Protein AF-A0A2B7WI15-F1 (afdb_monomer)

Organism: NCBI:txid1447875

Sequence (226 aa):
MAPIHRNHGNKRRAERRHQCRVRLAQHIYEKLGVYIDATRVRLKPGPDDPYRWLVMPSKKHLLEKQLSKSSVRDYDEICSAVDDSALEAVPADEYMQRRAIPATDSTGSTQRVGNQLNRPVESFATKTIHLTAENDMLQIAHQESVARADRAEAALTDMRIELQDAQNLIQQLQAEAYDLNGKLQKSLCMMETYKKRAQDSDKAIQTLVEAVDTARSQASSTCSYF

Foldseek 3Di:
DDDDPPDPQVVLLVVLLLVLLVLVQVQLCVAPVDHDDSVRDWLDDDLPDQKDKDAAPVCVVLSPDISVPDHSVSSVVSSVCSVVVRIHIDTPVVVVVVVPDDDDDDDDDDDDPDPPPPDPPCPVVNVVVVVVVVVVVVVVVVVVVVVVVVVVVVVVVVVVVVVVVVVVVVVVVVVVVVVVVVVVVVVVVVVVVVVVVVVVVVVVVVVVVVVVVVVVVVVVVVVVVD

Mean predicted aligned error: 18.35 Å

Structure (mmCIF, N/CA/C/O backbone):
data_AF-A0A2B7WI15-F1
#
_entry.id   AF-A0A2B7WI15-F1
#
loop_
_atom_site.group_PDB
_atom_site.id
_atom_site.type_symbol
_atom_site.label_atom_id
_atom_site.label_alt_id
_atom_site.label_comp_id
_atom_site.label_asym_id
_atom_site.label_entity_id
_atom_site.label_seq_id
_atom_site.pdbx_PDB_ins_code
_atom_site.Cartn_x
_atom_site.Cartn_y
_atom_site.Cartn_z
_atom_site.occupancy
_atom_site.B_iso_or_equiv
_atom_site.auth_seq_id
_atom_site.auth_comp_id
_atom_site.auth_asym_id
_atom_site.auth_atom_id
_atom_site.pdbx_PDB_model_num
ATOM 1 N N . MET A 1 1 ? -35.483 -13.440 -8.061 1.00 36.88 1 MET A N 1
ATOM 2 C CA . MET A 1 1 ? -34.369 -13.012 -8.937 1.00 36.88 1 MET A CA 1
ATOM 3 C C . MET A 1 1 ? -33.153 -13.861 -8.600 1.00 36.88 1 MET A C 1
ATOM 5 O O . MET A 1 1 ? -32.706 -13.811 -7.464 1.00 36.88 1 MET A O 1
ATOM 9 N N . ALA A 1 2 ? -32.687 -14.705 -9.523 1.00 38.41 2 ALA A N 1
ATOM 10 C CA . ALA A 1 2 ? -31.526 -15.569 -9.292 1.00 38.41 2 ALA A CA 1
ATOM 11 C C . ALA A 1 2 ? -30.211 -14.778 -9.478 1.00 38.41 2 ALA A C 1
ATOM 13 O O . ALA A 1 2 ? -30.147 -13.954 -10.396 1.00 38.41 2 ALA A O 1
ATOM 14 N N . PRO A 1 3 ? -29.161 -15.005 -8.665 1.00 47.72 3 PRO A N 1
ATOM 15 C CA . PRO A 1 3 ? -27.898 -14.300 -8.817 1.00 47.72 3 PRO A CA 1
ATOM 16 C C . PRO A 1 3 ? -27.116 -14.855 -10.011 1.00 47.72 3 PRO A C 1
ATOM 18 O O . PRO A 1 3 ? -26.878 -16.056 -10.138 1.00 47.72 3 PRO A O 1
ATOM 21 N N . ILE A 1 4 ? -26.699 -13.956 -10.897 1.00 50.19 4 ILE A N 1
ATOM 22 C CA . ILE A 1 4 ? -25.887 -14.263 -12.072 1.00 50.19 4 ILE A CA 1
ATOM 23 C C . ILE A 1 4 ? -24.463 -14.614 -11.609 1.00 50.19 4 ILE A C 1
ATOM 25 O O . ILE A 1 4 ? -23.627 -13.738 -11.393 1.00 50.19 4 ILE A O 1
ATOM 29 N N . HIS A 1 5 ? -24.148 -15.907 -11.514 1.00 56.28 5 HIS A N 1
ATOM 30 C CA . HIS A 1 5 ? -22.767 -16.398 -11.472 1.00 56.28 5 HIS A CA 1
ATOM 31 C C . HIS A 1 5 ? -22.091 -16.170 -12.839 1.00 56.28 5 HIS A C 1
ATOM 33 O O . HIS A 1 5 ? -21.972 -17.073 -13.664 1.00 56.28 5 HIS A O 1
ATOM 39 N N . ARG A 1 6 ? -21.631 -14.946 -13.118 1.00 57.84 6 ARG A N 1
ATOM 40 C CA . ARG A 1 6 ? -20.787 -14.651 -14.290 1.00 57.84 6 ARG A CA 1
ATOM 41 C C . ARG A 1 6 ? -19.628 -13.751 -13.894 1.00 57.84 6 ARG A C 1
ATOM 43 O O . ARG A 1 6 ? -19.736 -12.540 -14.004 1.00 57.84 6 ARG A O 1
ATOM 50 N N . ASN A 1 7 ? -18.507 -14.337 -13.465 1.00 60.78 7 ASN A N 1
ATOM 51 C CA . ASN A 1 7 ? -17.207 -13.658 -13.608 1.00 60.78 7 ASN A CA 1
ATOM 52 C C . ASN A 1 7 ? -15.955 -14.521 -13.383 1.00 60.78 7 ASN A C 1
ATOM 54 O O . ASN A 1 7 ? -14.854 -14.066 -13.683 1.00 60.78 7 ASN A O 1
ATOM 58 N N . HIS A 1 8 ? -16.072 -15.764 -12.909 1.00 64.94 8 HIS A N 1
ATOM 59 C CA . HIS A 1 8 ? -14.883 -16.594 -12.663 1.00 64.94 8 HIS A CA 1
ATOM 60 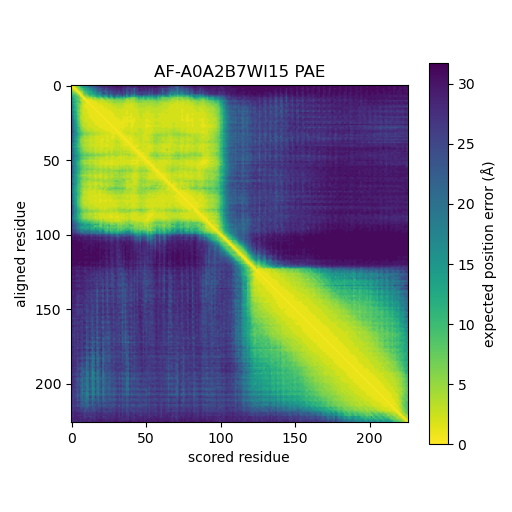C C . HIS A 1 8 ? -14.167 -17.031 -13.956 1.00 64.94 8 HIS A C 1
ATOM 62 O O . HIS A 1 8 ? -12.940 -17.062 -13.991 1.00 64.94 8 HIS A O 1
ATOM 68 N N . GLY A 1 9 ? -14.902 -17.283 -15.048 1.00 73.75 9 GLY A N 1
ATOM 69 C CA . GLY A 1 9 ? -14.314 -17.689 -16.334 1.00 73.75 9 GLY A CA 1
ATOM 70 C C . GLY A 1 9 ? -13.488 -16.591 -17.018 1.00 73.75 9 GLY A C 1
ATOM 71 O O . GLY A 1 9 ? -12.375 -16.847 -17.475 1.00 73.75 9 GLY A O 1
ATOM 72 N N . ASN A 1 10 ? -13.993 -15.352 -17.033 1.00 81.12 10 ASN A N 1
ATOM 73 C CA . ASN A 1 10 ? -13.301 -14.218 -17.656 1.00 81.12 10 ASN A CA 1
ATOM 74 C C . ASN A 1 10 ? -12.062 -13.796 -16.861 1.00 81.12 10 ASN A C 1
ATOM 76 O O . ASN A 1 10 ? -11.021 -13.537 -17.463 1.00 81.12 10 ASN A O 1
ATOM 80 N N . LYS A 1 11 ? -12.150 -13.800 -15.522 1.00 85.75 11 LYS A N 1
ATOM 81 C CA . LYS A 1 11 ? -11.001 -13.553 -14.639 1.00 85.75 11 LYS A CA 1
ATOM 82 C C . LYS A 1 11 ? -9.904 -14.594 -14.859 1.00 85.75 11 LYS A C 1
ATOM 84 O O . LYS A 1 11 ? -8.776 -14.225 -15.162 1.00 85.75 11 LYS A O 1
ATOM 89 N N . ARG A 1 12 ? -10.254 -15.887 -14.844 1.00 86.94 12 ARG A N 1
ATOM 90 C CA . ARG A 1 12 ? -9.295 -16.978 -15.092 1.00 86.94 12 ARG A CA 1
ATOM 91 C C . ARG A 1 12 ? -8.628 -16.870 -16.464 1.00 86.94 12 ARG A C 1
ATOM 93 O O . ARG A 1 12 ? -7.437 -17.133 -16.597 1.00 86.94 12 ARG A O 1
ATOM 100 N N . ARG A 1 13 ? -9.380 -16.464 -17.490 1.00 88.06 13 ARG A N 1
ATOM 101 C CA . ARG A 1 13 ? -8.831 -16.244 -18.832 1.00 88.06 13 ARG A CA 1
ATOM 102 C C . ARG A 1 13 ? -7.871 -15.054 -18.881 1.00 88.06 13 ARG A C 1
ATOM 104 O O . ARG A 1 13 ? -6.845 -15.145 -19.546 1.00 88.06 13 ARG A O 1
ATOM 111 N N . ALA A 1 14 ? -8.197 -13.953 -18.207 1.00 89.38 14 ALA A N 1
ATOM 112 C CA . ALA A 1 14 ? -7.331 -12.779 -18.146 1.00 89.38 14 ALA A CA 1
ATOM 113 C C . ALA A 1 14 ? -6.005 -13.084 -17.428 1.00 89.38 14 ALA A C 1
ATOM 115 O O . ALA A 1 14 ? -4.952 -12.737 -17.959 1.00 89.38 14 ALA A O 1
ATOM 116 N N . GLU A 1 15 ? -6.076 -13.795 -16.300 1.00 91.81 15 GLU A N 1
ATOM 117 C CA . GLU A 1 15 ? -4.931 -14.284 -15.520 1.00 91.81 15 GLU A CA 1
ATOM 118 C C . GLU A 1 15 ? -3.992 -15.137 -16.386 1.00 91.81 15 GLU A C 1
ATOM 120 O O . GLU A 1 15 ? -2.821 -14.814 -16.572 1.00 91.81 15 GLU A O 1
ATOM 125 N N . ARG A 1 16 ? -4.538 -16.184 -17.021 1.00 92.88 16 ARG A N 1
ATOM 126 C CA . ARG A 1 16 ? -3.766 -17.107 -17.868 1.00 92.88 16 ARG A CA 1
ATOM 127 C C . ARG A 1 16 ? -3.145 -16.411 -19.075 1.00 92.88 16 ARG A C 1
ATOM 129 O O . ARG A 1 16 ? -2.003 -16.682 -19.429 1.00 92.88 16 ARG A O 1
ATOM 136 N N . ARG A 1 17 ? -3.860 -15.452 -19.671 1.00 94.19 17 ARG A N 1
ATOM 137 C CA . ARG A 1 17 ? -3.321 -14.622 -20.755 1.00 94.19 17 ARG A CA 1
ATOM 138 C C . ARG A 1 17 ? -2.128 -13.787 -20.293 1.00 94.19 17 ARG A C 1
ATOM 140 O O . ARG A 1 17 ? -1.194 -13.599 -21.067 1.00 94.19 17 ARG A O 1
ATOM 147 N N . HIS A 1 18 ? -2.187 -13.236 -19.083 1.00 94.31 18 HIS A N 1
ATOM 148 C CA . HIS A 1 18 ? -1.087 -12.455 -18.528 1.00 94.31 18 HIS A CA 1
ATOM 149 C C . HIS A 1 18 ? 0.134 -13.342 -18.264 1.00 94.31 18 HIS A C 1
ATOM 151 O O . HIS A 1 18 ? 1.212 -13.030 -18.757 1.00 94.31 18 HIS A O 1
ATOM 157 N N . GLN A 1 19 ? -0.054 -14.494 -17.619 1.00 94.44 19 GLN A N 1
ATOM 158 C CA . GLN A 1 19 ? 1.019 -15.466 -17.371 1.00 94.44 19 GLN A CA 1
ATOM 159 C C . GLN A 1 19 ? 1.692 -15.932 -18.672 1.00 94.44 19 GLN A C 1
ATOM 161 O O . GLN A 1 19 ? 2.915 -15.922 -18.777 1.00 94.44 19 GLN A O 1
ATOM 166 N N . CYS A 1 20 ? 0.902 -16.245 -19.703 1.00 94.75 20 CYS A N 1
ATOM 167 C CA . CYS A 1 20 ? 1.422 -16.621 -21.019 1.00 94.75 20 CYS A CA 1
ATOM 168 C C . CYS A 1 20 ? 2.267 -15.504 -21.652 1.00 94.75 20 CYS A C 1
ATOM 170 O O . CYS A 1 20 ? 3.342 -15.755 -22.190 1.00 94.75 20 CYS A O 1
ATOM 172 N N . ARG A 1 21 ? 1.831 -14.244 -21.535 1.00 95.81 21 ARG A N 1
ATOM 173 C CA . ARG A 1 21 ? 2.606 -13.089 -22.014 1.00 95.81 21 ARG A CA 1
ATOM 174 C C . ARG A 1 21 ? 3.927 -12.910 -21.280 1.00 95.81 21 ARG A C 1
ATOM 176 O O . ARG A 1 21 ? 4.921 -12.611 -21.932 1.00 95.81 21 ARG A O 1
ATOM 183 N N . VAL A 1 22 ? 3.932 -13.091 -19.961 1.00 96.38 22 VAL A N 1
ATOM 184 C CA . VAL A 1 22 ? 5.155 -13.035 -19.150 1.00 96.38 22 VAL A CA 1
ATOM 185 C C . VAL A 1 22 ? 6.125 -14.127 -19.594 1.00 96.38 22 VAL A C 1
ATOM 187 O O . VAL A 1 22 ? 7.281 -13.828 -19.873 1.00 96.38 22 VAL A O 1
ATOM 190 N N . ARG A 1 23 ? 5.642 -15.363 -19.770 1.00 96.19 23 ARG A N 1
ATOM 191 C CA . ARG A 1 23 ? 6.475 -16.482 -20.232 1.00 96.19 23 ARG A CA 1
ATOM 192 C C . ARG A 1 23 ? 7.085 -16.231 -21.614 1.00 96.19 23 ARG A C 1
ATOM 194 O O . ARG A 1 23 ? 8.267 -16.502 -21.809 1.00 96.19 23 ARG A O 1
ATOM 201 N N . LEU A 1 24 ? 6.300 -15.699 -22.554 1.00 95.75 24 LEU A N 1
ATOM 202 C CA . LEU A 1 24 ? 6.776 -15.355 -23.897 1.00 95.75 24 LEU A CA 1
ATOM 203 C C . LEU A 1 24 ? 7.787 -14.199 -23.874 1.00 95.75 24 LEU A C 1
ATOM 205 O O . LEU A 1 24 ? 8.794 -14.272 -24.568 1.00 95.75 24 LEU A O 1
ATOM 209 N N . ALA A 1 25 ? 7.544 -13.153 -23.075 1.00 96.00 25 ALA A N 1
ATOM 210 C CA . ALA A 1 25 ? 8.485 -12.042 -22.897 1.00 96.00 25 ALA A CA 1
ATOM 211 C C . ALA A 1 25 ? 9.827 -12.531 -22.345 1.00 96.00 25 ALA A C 1
ATOM 213 O O . ALA A 1 25 ? 10.883 -12.185 -22.869 1.00 96.00 25 ALA A O 1
ATOM 214 N N . GLN A 1 26 ? 9.768 -13.386 -21.324 1.00 96.25 26 GLN A N 1
ATOM 215 C CA . GLN A 1 26 ? 10.944 -14.011 -20.742 1.00 96.25 26 GLN A CA 1
ATOM 216 C C . GLN A 1 26 ? 11.704 -14.841 -21.782 1.00 96.25 26 GLN A C 1
ATOM 218 O O . GLN A 1 26 ? 12.914 -14.703 -21.892 1.00 96.25 26 GLN A O 1
ATOM 223 N N . HIS A 1 27 ? 11.010 -15.636 -22.597 1.00 96.00 27 HIS A N 1
ATOM 224 C CA . HIS A 1 27 ? 11.662 -16.423 -23.642 1.00 96.00 27 HIS A CA 1
ATOM 225 C C . HIS A 1 27 ? 12.352 -15.558 -24.707 1.00 96.00 27 HIS A C 1
ATOM 227 O O . HIS A 1 27 ? 13.449 -15.880 -25.156 1.00 96.00 27 HIS A O 1
ATOM 233 N N . ILE A 1 28 ? 11.733 -14.440 -25.101 1.00 95.31 28 ILE A N 1
ATOM 234 C CA . ILE A 1 28 ? 12.348 -13.474 -26.024 1.00 95.31 28 ILE A CA 1
ATOM 235 C C . ILE A 1 28 ? 13.639 -12.913 -25.419 1.00 95.31 28 ILE A C 1
ATOM 237 O O . ILE A 1 28 ? 14.652 -12.834 -26.111 1.00 95.31 28 ILE A O 1
ATOM 241 N N . TYR A 1 29 ? 13.622 -12.574 -24.130 1.00 94.94 29 TYR A N 1
ATOM 242 C CA . TYR A 1 29 ? 14.814 -12.113 -23.427 1.00 94.94 29 TYR A CA 1
ATOM 243 C C . TYR A 1 29 ? 15.894 -13.203 -23.344 1.00 94.94 29 TYR A C 1
ATOM 245 O O . TYR A 1 29 ? 17.046 -12.938 -23.665 1.00 94.94 29 TYR A O 1
ATOM 253 N N . GLU A 1 30 ? 15.526 -14.438 -22.997 1.00 93.81 30 GLU A N 1
ATOM 254 C CA . GLU A 1 30 ? 16.449 -15.580 -22.909 1.00 93.81 30 GLU A CA 1
ATOM 255 C C . GLU A 1 30 ? 17.129 -15.896 -24.250 1.00 93.81 30 GLU A C 1
ATOM 257 O O . GLU A 1 30 ? 18.311 -16.233 -24.273 1.00 93.81 30 GLU A O 1
ATOM 262 N N . LYS A 1 31 ? 16.399 -15.793 -25.369 1.00 93.75 31 LYS A N 1
ATOM 263 C CA . LYS A 1 31 ? 16.916 -16.135 -26.703 1.00 93.75 31 LYS A CA 1
ATOM 264 C C . LYS A 1 31 ? 17.636 -14.989 -27.394 1.00 93.75 31 LYS A C 1
ATOM 266 O O . LYS A 1 31 ? 18.634 -15.220 -28.069 1.00 93.75 31 LYS A O 1
ATOM 271 N N . LEU A 1 32 ? 17.110 -13.774 -27.265 1.00 92.62 32 LEU A N 1
ATOM 272 C CA . LEU A 1 32 ? 17.545 -12.626 -28.063 1.00 92.62 32 LEU A CA 1
ATOM 273 C C . LEU A 1 32 ? 18.250 -11.549 -27.232 1.00 92.62 32 LEU A C 1
ATOM 275 O O . LEU A 1 32 ? 18.801 -10.615 -27.804 1.00 92.62 32 LEU A O 1
ATOM 279 N N . GLY A 1 33 ? 18.193 -11.620 -25.899 1.00 91.38 33 GLY A N 1
ATOM 280 C CA . GLY A 1 33 ? 18.680 -10.560 -25.010 1.00 91.38 33 GLY A CA 1
ATOM 281 C C . GLY A 1 33 ? 17.840 -9.278 -25.053 1.00 91.38 33 GLY A C 1
ATOM 282 O O . GLY A 1 33 ? 18.238 -8.259 -24.493 1.00 91.38 33 GLY A O 1
ATOM 283 N N . VAL A 1 34 ? 16.677 -9.301 -25.716 1.00 90.06 34 VAL A N 1
ATOM 284 C CA . VAL A 1 34 ? 15.816 -8.126 -25.904 1.00 90.06 34 VAL A CA 1
ATOM 285 C C . VAL A 1 34 ? 14.718 -8.108 -24.849 1.00 90.06 34 VAL A C 1
ATOM 287 O O . VAL A 1 34 ? 13.900 -9.024 -24.768 1.00 90.06 34 VAL A O 1
ATOM 290 N N . TYR A 1 35 ? 14.661 -7.032 -24.065 1.00 94.50 35 TYR A N 1
ATOM 291 C CA . TYR A 1 35 ? 13.570 -6.817 -23.120 1.00 94.50 35 TYR A CA 1
ATOM 292 C C . TYR A 1 35 ? 12.325 -6.280 -23.836 1.00 94.50 35 TYR A C 1
ATOM 294 O O . TYR A 1 35 ? 12.364 -5.234 -24.485 1.00 94.50 35 TYR A O 1
ATOM 302 N N . ILE A 1 36 ? 11.199 -6.978 -23.684 1.00 92.25 36 ILE A N 1
ATOM 303 C CA . ILE A 1 36 ? 9.895 -6.545 -24.190 1.00 92.25 36 ILE A CA 1
ATOM 304 C C . ILE A 1 36 ? 8.880 -6.646 -23.059 1.00 92.25 36 ILE A C 1
ATOM 306 O O . ILE A 1 36 ? 8.713 -7.705 -22.458 1.00 92.25 36 ILE A O 1
ATOM 310 N N . ASP A 1 37 ? 8.158 -5.555 -22.806 1.00 93.00 37 ASP A N 1
ATOM 311 C CA . ASP A 1 37 ? 7.053 -5.558 -21.852 1.00 93.00 37 ASP A CA 1
ATOM 312 C C . ASP A 1 37 ? 6.014 -6.629 -22.235 1.00 93.00 37 ASP A C 1
ATOM 314 O O . ASP A 1 37 ? 5.560 -6.700 -23.383 1.00 93.00 37 ASP A O 1
ATOM 318 N N . ALA A 1 38 ? 5.597 -7.450 -21.268 1.00 92.19 38 ALA A N 1
ATOM 319 C CA . ALA A 1 38 ? 4.660 -8.552 -21.484 1.00 92.19 38 ALA A CA 1
ATOM 320 C C . ALA A 1 38 ? 3.355 -8.107 -22.181 1.00 92.19 38 ALA A C 1
ATOM 322 O O . ALA A 1 38 ? 2.781 -8.847 -22.983 1.00 92.19 38 ALA A O 1
ATOM 323 N N . THR A 1 39 ? 2.872 -6.886 -21.937 1.00 91.06 39 THR A N 1
ATOM 324 C CA . THR A 1 39 ? 1.674 -6.337 -22.595 1.00 91.06 39 THR A CA 1
ATOM 325 C C . THR A 1 39 ? 1.878 -6.066 -24.087 1.00 91.06 39 THR A C 1
ATOM 327 O O . THR A 1 39 ? 0.908 -6.131 -24.852 1.00 91.06 39 THR A O 1
ATOM 330 N N . ARG A 1 40 ? 3.127 -5.827 -24.506 1.00 90.88 40 ARG A N 1
ATOM 331 C CA . ARG A 1 40 ? 3.535 -5.571 -25.893 1.00 90.88 40 ARG A CA 1
ATOM 332 C C . ARG A 1 40 ? 3.876 -6.842 -26.665 1.00 90.88 40 ARG A C 1
ATOM 334 O O . ARG A 1 40 ? 3.969 -6.777 -27.887 1.00 90.88 40 ARG A O 1
ATOM 341 N N . VAL A 1 41 ? 3.987 -7.994 -26.001 1.00 93.38 41 VAL A N 1
ATOM 342 C CA . VAL A 1 41 ? 4.214 -9.276 -26.678 1.00 93.38 41 VAL A CA 1
ATOM 343 C C . VAL A 1 41 ? 3.004 -9.672 -27.529 1.00 93.38 41 VAL A C 1
ATOM 345 O O . VAL A 1 41 ? 1.843 -9.681 -27.093 1.00 93.38 41 VAL A O 1
ATOM 348 N N . ARG A 1 42 ? 3.291 -10.025 -28.780 1.00 92.25 42 ARG A N 1
ATOM 349 C CA . ARG A 1 42 ? 2.343 -10.391 -29.824 1.00 92.25 42 ARG A CA 1
ATOM 350 C C . ARG A 1 42 ? 2.686 -11.781 -30.338 1.00 92.25 42 ARG A C 1
ATOM 352 O O . ARG A 1 42 ? 3.832 -12.107 -30.619 1.00 92.25 42 ARG A O 1
ATOM 359 N N . LEU A 1 43 ? 1.650 -12.588 -30.529 1.00 90.56 43 LEU A N 1
ATOM 360 C CA . LEU A 1 43 ? 1.808 -13.900 -31.151 1.00 90.56 43 LEU A CA 1
ATOM 361 C C . LEU A 1 43 ? 1.992 -13.787 -32.671 1.00 90.56 43 LEU A C 1
ATOM 363 O O . LEU A 1 43 ? 2.600 -14.643 -33.299 1.00 90.56 43 LEU A O 1
ATOM 367 N N . LYS A 1 44 ? 1.519 -12.677 -33.246 1.00 90.12 44 LYS A N 1
ATOM 368 C CA . LYS A 1 44 ? 1.836 -12.227 -34.602 1.00 90.12 44 LYS A CA 1
ATOM 369 C C . LYS A 1 44 ? 2.588 -10.892 -34.533 1.00 90.12 44 LYS A C 1
ATOM 371 O O . LYS A 1 44 ? 1.925 -9.851 -34.487 1.00 90.12 44 LYS A O 1
ATOM 376 N N . PRO A 1 45 ? 3.928 -10.916 -34.446 1.00 90.81 45 PRO A N 1
ATOM 377 C CA . PRO A 1 45 ? 4.741 -9.706 -34.470 1.00 90.81 45 PRO A CA 1
ATOM 378 C C . PRO A 1 45 ? 4.564 -8.957 -35.798 1.00 90.81 45 PRO A C 1
ATOM 380 O O . PRO A 1 45 ? 4.446 -9.578 -36.858 1.00 90.81 45 PRO A O 1
ATOM 383 N N . GLY A 1 46 ? 4.489 -7.631 -35.730 1.00 86.94 46 GLY A N 1
ATOM 384 C CA . GLY A 1 46 ? 4.479 -6.737 -36.882 1.00 86.94 46 GLY A CA 1
ATOM 385 C C . GLY A 1 46 ? 5.876 -6.545 -37.483 1.00 86.94 46 GLY A C 1
ATOM 386 O O . GLY A 1 46 ? 6.850 -7.088 -36.964 1.00 86.94 46 GLY A O 1
ATOM 387 N N . PRO A 1 47 ? 5.995 -5.768 -38.576 1.00 81.94 47 PRO A N 1
ATOM 388 C CA . PRO A 1 47 ? 7.281 -5.500 -39.218 1.00 81.94 47 PRO A CA 1
ATOM 389 C C . PRO A 1 47 ? 8.294 -4.871 -38.252 1.00 81.94 47 PRO A C 1
ATOM 391 O O . PRO A 1 47 ? 9.439 -5.313 -38.240 1.00 81.94 47 PRO A O 1
ATOM 394 N N . ASP A 1 48 ? 7.837 -3.956 -37.392 1.00 86.25 48 ASP A N 1
ATOM 395 C CA . ASP A 1 48 ? 8.672 -3.180 -36.462 1.00 86.25 48 ASP A CA 1
ATOM 396 C C . ASP A 1 48 ? 9.025 -3.921 -35.160 1.00 86.25 48 ASP A C 1
ATOM 398 O O . ASP A 1 48 ? 9.804 -3.423 -34.351 1.00 86.25 48 ASP A O 1
ATOM 402 N N . ASP A 1 49 ? 8.440 -5.098 -34.917 1.00 88.94 49 ASP A N 1
ATOM 403 C CA . ASP A 1 49 ? 8.777 -5.888 -33.734 1.00 88.94 49 ASP A CA 1
ATOM 404 C C . ASP A 1 49 ? 10.145 -6.579 -33.941 1.00 88.94 49 ASP A C 1
ATOM 406 O O . ASP A 1 49 ? 10.369 -7.167 -35.005 1.00 88.94 49 ASP A O 1
ATOM 410 N N . PRO A 1 50 ? 11.046 -6.592 -32.939 1.00 89.81 50 PRO A N 1
ATOM 411 C CA . PRO A 1 50 ? 12.427 -7.070 -33.099 1.00 89.81 50 PRO A CA 1
ATOM 412 C C . PRO A 1 50 ? 12.565 -8.603 -33.151 1.00 89.81 50 PRO A C 1
ATOM 414 O O . PRO A 1 50 ? 13.661 -9.122 -33.344 1.00 89.81 50 PRO A O 1
ATOM 417 N N . TYR A 1 51 ? 11.464 -9.339 -32.984 1.00 93.75 51 TYR A N 1
ATOM 418 C CA . TYR A 1 51 ? 11.445 -10.799 -32.915 1.00 93.75 51 TYR A CA 1
ATOM 419 C C . TYR A 1 51 ? 10.403 -11.397 -33.860 1.00 93.75 51 TYR A 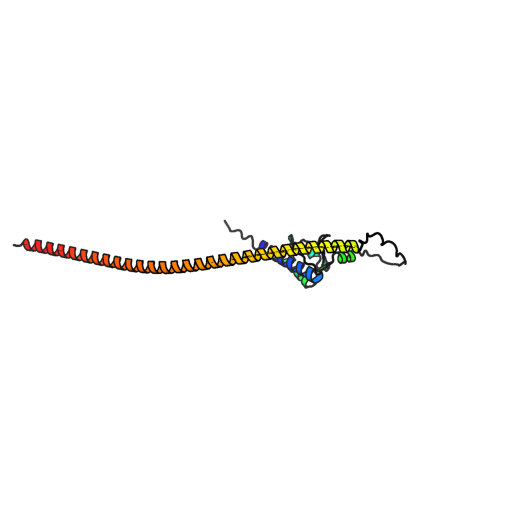C 1
ATOM 421 O O . TYR A 1 51 ? 9.403 -10.770 -34.231 1.00 93.75 51 TYR A O 1
ATOM 429 N N . ARG A 1 52 ? 10.618 -12.654 -34.230 1.00 93.50 52 ARG A N 1
ATOM 430 C CA . ARG A 1 52 ? 9.661 -13.518 -34.922 1.00 93.50 52 ARG A CA 1
ATOM 431 C C . ARG A 1 52 ? 9.585 -14.857 -34.200 1.00 93.50 52 ARG A C 1
ATOM 433 O O . ARG A 1 52 ? 10.455 -15.197 -33.408 1.00 93.50 52 ARG A O 1
ATOM 440 N N . TRP A 1 53 ? 8.528 -15.607 -34.480 1.00 93.50 53 TRP A N 1
ATOM 441 C CA . TRP A 1 53 ? 8.338 -16.943 -33.932 1.00 93.50 53 TRP A CA 1
ATOM 442 C C . TRP A 1 53 ? 8.734 -17.991 -34.969 1.00 93.50 53 TRP A C 1
ATOM 444 O O . TRP A 1 53 ? 8.117 -18.081 -36.036 1.00 93.50 53 TRP A O 1
ATOM 454 N N . LEU A 1 54 ? 9.742 -18.794 -34.648 1.00 90.81 54 LEU A N 1
ATOM 455 C CA . LEU A 1 54 ? 10.016 -20.045 -35.333 1.00 90.81 54 LEU A CA 1
ATOM 456 C C . LEU A 1 54 ? 9.169 -21.131 -34.667 1.00 90.81 54 LEU A C 1
ATOM 458 O O . LEU A 1 54 ? 9.279 -21.367 -33.471 1.00 90.81 54 LEU A O 1
ATOM 462 N N . VAL A 1 55 ? 8.276 -21.760 -35.427 1.00 90.06 55 VAL A N 1
ATOM 463 C CA . VAL A 1 55 ? 7.343 -22.758 -34.892 1.00 90.0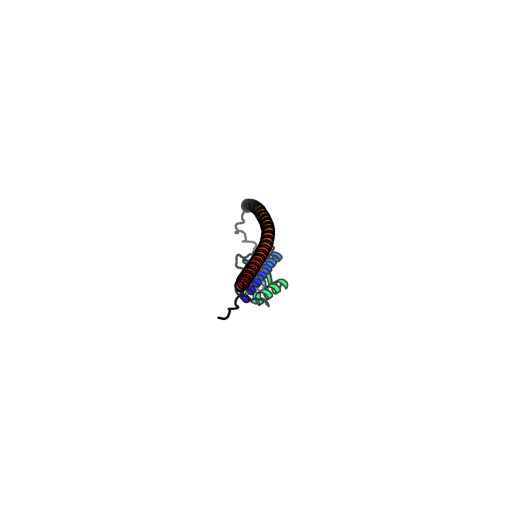6 55 VAL A CA 1
ATOM 464 C C . VAL A 1 55 ? 7.426 -24.047 -35.691 1.00 90.06 55 VAL A C 1
ATOM 466 O O . VAL A 1 55 ? 7.446 -24.031 -36.928 1.00 90.06 55 VAL A O 1
ATOM 469 N N . MET A 1 56 ? 7.432 -25.172 -34.983 1.00 87.19 56 MET A N 1
ATOM 470 C CA . MET A 1 56 ? 7.369 -26.489 -35.600 1.00 87.19 56 MET A CA 1
ATOM 471 C C . MET A 1 56 ? 6.072 -26.651 -36.408 1.00 87.19 56 MET A C 1
ATOM 473 O O . MET A 1 56 ? 5.014 -26.174 -35.981 1.00 87.19 56 MET A O 1
ATOM 477 N N . PRO A 1 57 ? 6.093 -27.348 -37.563 1.00 85.50 57 PRO A N 1
ATOM 478 C CA . PRO A 1 57 ? 4.905 -27.523 -38.399 1.00 85.50 57 PRO A CA 1
ATOM 479 C C . PRO A 1 57 ? 3.676 -28.054 -37.647 1.00 85.50 57 PRO A C 1
ATOM 481 O O . PRO A 1 57 ? 2.570 -27.582 -37.897 1.00 85.50 57 PRO A O 1
ATOM 484 N N . SER A 1 58 ? 3.879 -28.958 -36.684 1.00 86.06 58 SER A N 1
ATOM 485 C CA . SER A 1 58 ? 2.835 -29.562 -35.842 1.00 86.06 58 SER A CA 1
ATOM 486 C C . SER A 1 58 ? 2.156 -28.593 -34.864 1.00 86.06 58 SER A C 1
ATOM 488 O O . SER A 1 58 ? 1.128 -28.938 -34.287 1.00 86.06 58 SER A O 1
ATOM 490 N N . LYS A 1 59 ? 2.719 -27.396 -34.661 1.00 88.31 59 LYS A N 1
ATOM 491 C CA . LYS A 1 59 ? 2.253 -26.391 -33.693 1.00 88.31 59 LYS A CA 1
ATOM 492 C C . LYS A 1 59 ? 1.931 -25.038 -34.337 1.00 88.31 59 LYS A C 1
ATOM 494 O O . LYS A 1 59 ? 1.672 -24.062 -33.637 1.00 88.31 59 LYS A O 1
ATOM 499 N N . LYS A 1 60 ? 1.898 -24.959 -35.675 1.00 87.00 60 LYS A N 1
ATOM 500 C CA . LYS A 1 60 ? 1.597 -23.720 -36.421 1.00 87.00 60 LYS A CA 1
ATOM 501 C C . LYS A 1 60 ? 0.238 -23.107 -36.071 1.00 87.00 60 LYS A C 1
ATOM 503 O O . LYS A 1 60 ? 0.123 -21.881 -36.075 1.00 87.00 60 LYS A O 1
ATOM 508 N N . HIS A 1 61 ? -0.754 -23.933 -35.724 1.00 87.69 61 HIS A N 1
ATOM 509 C CA . HIS A 1 61 ? -2.097 -23.482 -35.341 1.00 87.69 61 HIS A CA 1
ATOM 510 C C . HIS A 1 61 ? -2.081 -22.542 -34.131 1.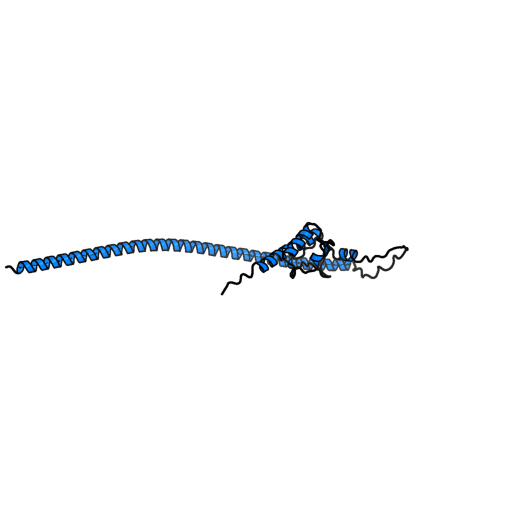00 87.69 61 HIS A C 1
ATOM 512 O O . HIS A 1 61 ? -2.944 -21.672 -34.012 1.00 87.69 61 HIS A O 1
ATOM 518 N N . LEU A 1 62 ? -1.068 -22.659 -33.262 1.00 89.06 62 LEU A N 1
ATOM 519 C CA . LEU A 1 62 ? -0.909 -21.790 -32.098 1.00 89.06 62 LEU A CA 1
ATOM 520 C C . LEU A 1 62 ? -0.751 -20.322 -32.494 1.00 89.06 62 LEU A C 1
ATOM 522 O O . LEU A 1 62 ? -1.267 -19.452 -31.801 1.00 89.06 62 LEU A O 1
ATOM 526 N N . LEU A 1 63 ? -0.112 -20.038 -33.633 1.00 88.44 63 LEU A N 1
ATOM 527 C CA . LEU A 1 63 ? 0.128 -18.672 -34.101 1.00 88.44 63 LEU A CA 1
ATOM 528 C C . LEU A 1 63 ? -1.019 -18.103 -34.948 1.00 88.44 63 LEU A C 1
ATOM 530 O O . LEU A 1 63 ? -0.949 -16.951 -35.370 1.00 88.44 63 LEU A O 1
ATOM 534 N N . GLU A 1 64 ? -2.089 -18.856 -35.217 1.00 87.44 64 GLU A N 1
ATOM 535 C CA . GLU A 1 64 ? -3.186 -18.396 -36.083 1.00 87.44 64 GLU A CA 1
ATOM 536 C C . GLU A 1 64 ? -4.042 -17.302 -35.440 1.00 87.44 64 GLU A C 1
ATOM 538 O O . GLU A 1 64 ? -4.588 -16.437 -36.136 1.00 87.44 64 GLU A O 1
ATOM 543 N N . LYS A 1 65 ? -4.140 -17.299 -34.110 1.00 88.00 65 LYS A N 1
ATOM 544 C CA . LYS A 1 65 ? -4.944 -16.347 -33.337 1.00 88.00 65 LYS A CA 1
ATOM 545 C C . LYS A 1 65 ? -4.038 -15.431 -32.527 1.00 88.00 65 LYS A C 1
ATOM 547 O O . LYS A 1 65 ? -2.978 -15.826 -32.074 1.00 88.00 65 LYS A O 1
ATOM 552 N N . GLN A 1 66 ? -4.470 -14.194 -32.302 1.00 88.06 66 GLN A N 1
ATOM 553 C CA . GLN A 1 66 ? -3.795 -13.333 -31.331 1.00 88.06 66 GLN A CA 1
ATOM 554 C C . GLN A 1 66 ? -4.191 -13.746 -29.908 1.00 88.06 66 GLN A C 1
ATOM 556 O O . GLN A 1 66 ? -5.342 -14.118 -29.687 1.00 88.06 66 GLN A O 1
ATOM 561 N N . LEU A 1 67 ? -3.298 -13.559 -28.928 1.00 88.00 67 LEU A N 1
ATOM 562 C CA . LEU A 1 67 ? -3.528 -13.872 -27.505 1.00 88.00 67 LEU A CA 1
ATOM 563 C C . LEU A 1 67 ? -4.857 -13.337 -26.942 1.00 88.00 67 LEU A C 1
ATOM 565 O O . LEU A 1 67 ? -5.442 -13.930 -26.039 1.00 88.00 67 LEU A O 1
ATOM 569 N N . SER A 1 68 ? -5.371 -12.215 -27.455 1.00 85.12 68 SER A N 1
ATOM 570 C CA . SER A 1 68 ? -6.661 -11.650 -27.037 1.00 85.12 68 SER A CA 1
ATOM 571 C C . SER A 1 68 ? -7.872 -12.496 -27.442 1.00 85.12 68 SER A C 1
ATOM 573 O O . SER A 1 68 ? -8.921 -12.363 -26.808 1.00 85.12 68 SER A O 1
ATOM 575 N N . LYS A 1 69 ? -7.730 -13.374 -28.441 1.00 85.31 69 LYS A N 1
ATOM 576 C CA . LYS A 1 69 ? -8.763 -14.260 -29.003 1.00 85.31 69 LYS A CA 1
ATOM 577 C C . LYS A 1 69 ? -8.538 -15.747 -28.680 1.00 85.31 69 LYS A C 1
ATOM 579 O O . LYS A 1 69 ? -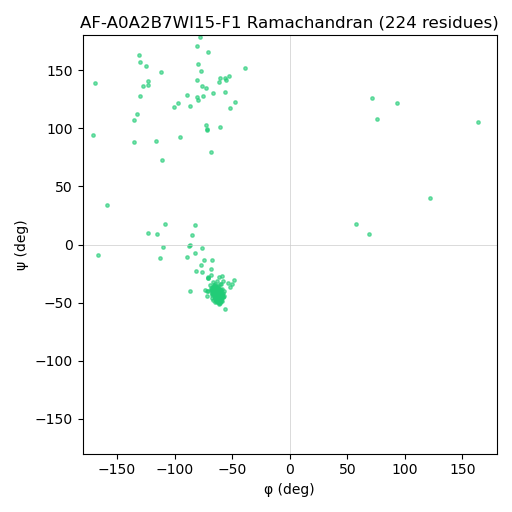9.375 -16.563 -29.043 1.00 85.31 69 LYS A O 1
ATOM 584 N N . SER A 1 70 ? -7.456 -16.089 -27.982 1.00 87.06 70 SER A N 1
ATOM 585 C CA . SER A 1 70 ? -7.114 -17.473 -27.628 1.00 87.06 70 SER A CA 1
ATOM 586 C C . SER A 1 70 ? -7.903 -17.997 -26.418 1.00 87.06 70 SER A C 1
ATOM 588 O O . SER A 1 70 ? -8.398 -17.222 -25.589 1.00 87.06 70 SER A O 1
ATOM 590 N N . SER A 1 71 ? -8.065 -19.312 -26.327 1.00 88.19 71 SER A N 1
ATOM 591 C CA . SER A 1 71 ? -8.681 -19.995 -25.187 1.00 88.19 71 SER A CA 1
ATOM 592 C C . SER A 1 71 ? -7.689 -20.163 -24.024 1.00 88.19 71 SER A C 1
ATOM 594 O O . SER A 1 71 ? -6.499 -19.911 -24.175 1.00 88.19 71 SER A O 1
ATOM 596 N N . VAL A 1 72 ? -8.167 -20.595 -22.849 1.00 88.06 72 VAL A N 1
ATOM 597 C CA . VAL A 1 72 ? -7.265 -20.932 -21.729 1.00 88.06 72 VAL A CA 1
ATOM 598 C C . VAL A 1 72 ? -6.335 -22.093 -22.092 1.00 88.06 72 VAL A C 1
ATOM 600 O O . VAL A 1 72 ? -5.155 -22.030 -21.776 1.00 88.06 72 VAL A O 1
ATOM 603 N N . ARG A 1 73 ? -6.852 -23.100 -22.809 1.00 88.75 73 ARG A N 1
ATOM 604 C CA . ARG A 1 73 ? -6.068 -24.252 -23.272 1.00 88.75 73 ARG A CA 1
ATOM 605 C C . ARG A 1 73 ? -4.965 -23.824 -24.241 1.00 88.75 73 ARG A C 1
ATOM 607 O O . ARG A 1 73 ? -3.860 -24.338 -24.155 1.00 88.75 73 ARG A O 1
ATOM 614 N N . ASP A 1 74 ? -5.256 -22.856 -25.108 1.00 91.25 74 ASP A N 1
ATOM 615 C CA . ASP A 1 74 ? -4.277 -22.328 -26.061 1.00 91.25 74 ASP A CA 1
ATOM 616 C C . ASP A 1 74 ? -3.098 -21.673 -25.321 1.00 91.25 74 ASP A C 1
ATOM 618 O O . ASP A 1 74 ? -1.965 -21.802 -25.761 1.00 91.25 74 ASP A O 1
ATOM 622 N N . TYR A 1 75 ? -3.340 -20.980 -24.198 1.00 92.81 75 TYR A N 1
ATOM 623 C CA . TYR A 1 75 ? -2.262 -20.369 -23.409 1.00 92.81 75 TYR A CA 1
ATOM 624 C C . TYR A 1 75 ? -1.326 -21.414 -22.810 1.00 92.81 75 TYR A C 1
ATOM 626 O O . TYR A 1 75 ? -0.113 -21.249 -22.900 1.00 92.81 75 TYR A O 1
ATOM 634 N N . ASP A 1 76 ? -1.887 -22.476 -22.230 1.00 90.94 76 ASP A N 1
ATOM 635 C CA . ASP A 1 76 ? -1.091 -23.561 -21.657 1.00 90.94 76 ASP A CA 1
ATOM 636 C C . ASP A 1 76 ? -0.295 -24.276 -22.767 1.00 90.94 76 ASP A C 1
ATOM 638 O O . ASP A 1 76 ? 0.900 -24.504 -22.611 1.00 90.94 76 ASP A O 1
ATOM 642 N N . GLU A 1 77 ? -0.910 -24.530 -23.930 1.00 93.44 77 GLU A N 1
ATOM 643 C CA . GLU A 1 77 ? -0.232 -25.163 -25.071 1.00 93.44 77 GLU A CA 1
ATOM 644 C C . GLU A 1 77 ? 0.876 -24.283 -25.674 1.00 93.44 77 GLU A C 1
ATOM 646 O O . GLU A 1 77 ? 1.918 -24.801 -26.071 1.00 93.44 77 GLU A O 1
ATOM 651 N N . ILE A 1 78 ? 0.684 -22.959 -25.721 1.00 93.50 78 ILE A N 1
ATOM 652 C CA . ILE A 1 78 ? 1.722 -22.008 -26.141 1.00 93.50 78 ILE A CA 1
ATOM 653 C C . ILE A 1 78 ? 2.900 -22.042 -25.168 1.00 93.50 78 ILE A C 1
ATOM 655 O O . ILE A 1 78 ? 4.037 -22.131 -25.620 1.00 93.50 78 ILE A O 1
ATOM 659 N N . CYS A 1 79 ? 2.649 -21.993 -23.857 1.00 93.06 79 CYS A N 1
ATOM 660 C CA . CYS A 1 79 ? 3.718 -22.057 -22.860 1.00 93.06 79 CYS A CA 1
ATOM 661 C C . CYS A 1 79 ? 4.502 -23.370 -22.964 1.00 93.06 79 CYS A C 1
ATOM 663 O O . CYS A 1 79 ? 5.723 -23.328 -23.063 1.00 93.06 79 CYS A O 1
ATOM 665 N N . SER A 1 80 ? 3.815 -24.513 -23.054 1.00 92.31 80 SER A N 1
ATOM 666 C CA . SER A 1 80 ? 4.481 -25.807 -23.239 1.00 92.31 80 SER A CA 1
ATOM 667 C C . SER A 1 80 ? 5.278 -25.869 -24.540 1.00 92.31 80 SER A C 1
ATOM 669 O O . SER A 1 80 ? 6.389 -26.378 -24.548 1.00 92.31 80 SER A O 1
ATOM 671 N N . ALA A 1 81 ? 4.768 -25.302 -25.640 1.00 91.25 81 ALA A N 1
ATOM 672 C CA . ALA A 1 81 ? 5.519 -25.255 -26.893 1.00 91.25 81 ALA A CA 1
ATOM 673 C C . ALA A 1 81 ? 6.814 -24.432 -26.774 1.00 91.25 81 ALA A C 1
ATOM 675 O O . ALA A 1 81 ? 7.789 -24.753 -27.448 1.00 91.25 81 ALA A O 1
ATOM 676 N N . VAL A 1 82 ? 6.835 -23.399 -25.929 1.00 92.69 82 VAL A N 1
ATOM 677 C CA . VAL A 1 82 ? 8.050 -22.629 -25.627 1.00 92.69 82 VAL A CA 1
ATOM 678 C C . VAL A 1 82 ? 9.020 -23.441 -24.773 1.00 92.69 82 VAL A C 1
ATOM 680 O O . VAL A 1 82 ? 10.214 -23.467 -25.064 1.00 92.69 82 VAL A O 1
ATOM 683 N N . ASP A 1 83 ? 8.514 -24.121 -23.745 1.00 90.44 83 ASP A N 1
ATOM 684 C CA . ASP A 1 83 ? 9.323 -24.953 -22.847 1.00 90.44 83 ASP A CA 1
ATOM 685 C C . ASP A 1 83 ? 9.960 -26.142 -23.595 1.00 90.44 83 ASP A C 1
ATOM 687 O O . ASP A 1 83 ? 11.144 -26.426 -23.421 1.00 90.44 83 ASP A O 1
ATOM 691 N N . ASP A 1 84 ? 9.216 -26.757 -24.518 1.00 90.12 84 ASP A N 1
ATOM 692 C CA . ASP A 1 84 ? 9.658 -27.890 -25.340 1.00 90.12 84 ASP A CA 1
ATOM 693 C C . ASP A 1 84 ? 10.431 -27.460 -26.607 1.00 90.12 84 ASP A C 1
ATOM 695 O O . ASP A 1 84 ? 10.704 -28.283 -27.482 1.00 90.12 84 ASP A O 1
ATOM 699 N N . SER A 1 85 ? 10.763 -26.169 -26.757 1.00 88.56 85 SER A N 1
ATOM 700 C CA . SER A 1 85 ? 11.444 -25.598 -27.940 1.00 88.56 85 SER A CA 1
ATOM 701 C C . SER A 1 85 ? 10.722 -25.818 -29.285 1.00 88.56 85 SER A C 1
ATOM 703 O O . SER A 1 85 ? 11.304 -25.656 -30.356 1.00 88.56 85 SER A O 1
ATOM 705 N N . ALA A 1 86 ? 9.431 -26.159 -29.261 1.00 88.75 86 ALA A N 1
ATOM 706 C CA . ALA A 1 86 ? 8.583 -26.248 -30.451 1.00 88.75 86 ALA A CA 1
ATOM 707 C C . ALA A 1 86 ? 8.136 -24.865 -30.965 1.00 88.75 86 ALA A C 1
ATOM 709 O O . ALA A 1 86 ? 7.682 -24.747 -32.110 1.00 88.75 86 ALA A O 1
ATOM 710 N N . LEU A 1 87 ? 8.246 -23.837 -30.121 1.00 92.75 87 LEU A N 1
ATOM 711 C CA . LEU A 1 87 ? 8.010 -22.431 -30.415 1.00 92.75 87 LEU A CA 1
ATOM 712 C C . LEU A 1 87 ? 9.180 -21.604 -29.868 1.00 92.75 87 LEU A C 1
ATOM 714 O O . LEU A 1 87 ? 9.332 -21.477 -28.659 1.00 92.75 87 LEU A O 1
ATOM 718 N N . GLU A 1 88 ? 9.974 -21.017 -30.756 1.00 93.00 88 GLU A N 1
ATOM 719 C CA . GLU A 1 88 ? 11.193 -20.292 -30.401 1.00 93.00 88 GLU A CA 1
ATOM 720 C C . GLU A 1 88 ? 11.169 -18.848 -30.915 1.00 93.00 88 GLU A C 1
ATOM 722 O O . GLU A 1 88 ? 10.701 -18.573 -32.025 1.00 93.00 88 GLU A O 1
ATOM 727 N N . ALA A 1 89 ? 11.667 -17.911 -30.107 1.00 93.75 89 ALA A N 1
ATOM 728 C CA . ALA A 1 89 ? 11.874 -16.531 -30.534 1.00 93.75 89 ALA A CA 1
ATOM 729 C C . ALA A 1 89 ? 13.183 -16.406 -31.329 1.00 93.75 89 ALA A C 1
ATOM 731 O O . ALA A 1 89 ? 14.244 -16.776 -30.836 1.00 93.75 89 ALA A O 1
ATOM 732 N N . VAL A 1 90 ? 13.107 -15.842 -32.535 1.00 91.44 90 VAL A N 1
ATOM 733 C CA . VAL A 1 90 ? 14.257 -15.594 -33.421 1.00 91.44 90 VAL A CA 1
ATOM 734 C C . VAL A 1 90 ? 14.335 -14.116 -33.827 1.00 91.44 90 VAL A C 1
ATOM 736 O O . VAL A 1 90 ? 13.291 -13.450 -33.867 1.00 91.44 90 VAL A O 1
ATOM 739 N N . PRO A 1 91 ? 15.526 -13.587 -34.159 1.00 89.94 91 PRO A N 1
ATOM 740 C CA . PRO A 1 91 ? 15.679 -12.239 -34.699 1.00 89.94 91 PRO A CA 1
ATOM 741 C C . PRO A 1 91 ? 14.849 -12.018 -35.975 1.00 89.94 91 PRO A C 1
ATOM 743 O O . PRO A 1 91 ? 14.678 -12.919 -36.805 1.00 89.94 91 PRO A O 1
ATOM 746 N N . ALA A 1 92 ? 14.294 -10.813 -36.137 1.00 87.00 92 ALA A N 1
ATOM 747 C CA . ALA A 1 92 ? 13.437 -10.496 -37.283 1.00 87.00 92 ALA A CA 1
ATOM 748 C C . ALA A 1 92 ? 14.177 -10.535 -38.634 1.00 87.00 92 ALA A C 1
ATOM 750 O O . ALA A 1 92 ? 13.592 -10.939 -39.641 1.00 87.00 92 ALA A O 1
ATOM 751 N N . ASP A 1 93 ? 15.450 -10.156 -38.651 1.00 81.56 93 ASP A N 1
ATOM 752 C CA . ASP A 1 93 ? 16.361 -10.234 -39.795 1.00 81.56 93 ASP A CA 1
ATOM 753 C C . ASP A 1 93 ? 16.676 -11.689 -40.179 1.00 81.56 93 ASP A C 1
ATOM 755 O O . ASP A 1 93 ? 16.527 -12.060 -41.346 1.00 81.56 93 ASP A O 1
ATOM 759 N N . GLU A 1 94 ? 16.989 -12.545 -39.202 1.00 78.56 94 GLU A N 1
ATOM 760 C CA . GLU A 1 94 ? 17.252 -13.971 -39.434 1.00 78.56 94 GLU A CA 1
ATOM 761 C C . GLU A 1 94 ? 16.026 -14.691 -40.024 1.00 78.56 94 GLU A C 1
ATOM 763 O O . GLU A 1 94 ? 16.131 -15.476 -40.974 1.00 78.56 94 GLU A O 1
ATOM 768 N N . TYR A 1 95 ? 14.830 -14.392 -39.510 1.00 76.81 95 TYR A N 1
ATOM 769 C CA . TYR A 1 95 ? 13.584 -14.962 -40.024 1.00 76.81 95 TYR A CA 1
ATOM 770 C C . TYR A 1 95 ? 13.317 -14.570 -41.486 1.00 76.81 95 TYR A C 1
ATOM 772 O O . TYR A 1 95 ? 12.864 -15.400 -42.280 1.00 76.81 95 TYR A O 1
ATOM 780 N N . MET A 1 96 ? 13.605 -13.319 -41.860 1.00 71.38 96 MET A N 1
ATOM 781 C CA . MET A 1 96 ? 13.446 -12.842 -43.238 1.00 71.38 96 MET A CA 1
ATOM 782 C C . MET A 1 96 ? 14.461 -13.503 -44.176 1.00 71.38 96 MET A C 1
ATOM 784 O O . MET A 1 96 ? 14.084 -13.916 -45.272 1.00 71.38 96 MET A O 1
ATOM 788 N N . GLN A 1 97 ? 15.701 -13.705 -43.720 1.00 67.25 97 GLN A N 1
ATOM 789 C CA . GLN A 1 97 ? 16.737 -14.426 -44.464 1.00 67.25 97 GLN A CA 1
ATOM 790 C C . GLN A 1 97 ? 16.323 -15.879 -44.761 1.00 67.25 97 GLN A C 1
ATOM 792 O O . GLN A 1 97 ? 16.476 -16.354 -45.885 1.00 67.25 97 GLN A O 1
ATOM 797 N N . ARG A 1 98 ? 15.728 -16.574 -43.778 1.00 66.75 98 ARG A N 1
ATOM 798 C CA . ARG A 1 98 ? 15.240 -17.961 -43.921 1.00 66.75 98 ARG A CA 1
ATOM 799 C C . ARG A 1 98 ? 14.000 -18.081 -44.817 1.00 66.75 98 ARG A C 1
ATOM 801 O O . ARG A 1 98 ? 13.803 -19.117 -45.445 1.00 66.75 98 ARG A O 1
ATOM 808 N N . ARG A 1 99 ? 13.157 -17.042 -44.893 1.00 63.06 99 ARG A N 1
ATOM 809 C CA . ARG A 1 99 ? 11.989 -16.989 -45.799 1.00 63.06 99 ARG A CA 1
ATOM 810 C C . ARG A 1 99 ? 12.342 -16.598 -47.234 1.00 63.06 99 ARG A C 1
ATOM 812 O O . ARG A 1 99 ? 11.575 -16.913 -48.137 1.00 63.06 99 ARG A O 1
ATOM 819 N N . ALA A 1 100 ? 13.468 -15.918 -47.436 1.00 53.34 100 ALA A N 1
ATOM 820 C CA . ALA A 1 100 ? 13.920 -15.426 -48.734 1.00 53.34 100 ALA A CA 1
ATOM 821 C C . ALA A 1 100 ? 14.648 -16.482 -49.590 1.00 53.34 100 ALA A C 1
ATOM 823 O O . ALA A 1 100 ? 15.311 -16.110 -50.554 1.00 53.34 100 ALA A O 1
ATOM 824 N N . ILE A 1 101 ? 14.517 -17.779 -49.284 1.00 46.47 101 ILE A N 1
ATOM 825 C CA . ILE A 1 101 ? 14.975 -18.862 -50.164 1.00 46.47 101 ILE A CA 1
ATOM 826 C C . ILE A 1 101 ? 13.786 -19.339 -51.015 1.00 46.47 101 ILE A C 1
ATOM 828 O O . ILE A 1 101 ? 13.036 -20.214 -50.576 1.00 46.47 101 ILE A O 1
ATOM 832 N N . PRO A 1 102 ? 13.565 -18.808 -52.231 1.00 46.44 102 PRO A N 1
ATOM 833 C CA . PRO A 1 102 ? 12.888 -19.575 -53.256 1.00 46.44 102 PRO A CA 1
ATOM 834 C C . PRO A 1 102 ? 13.847 -20.657 -53.763 1.00 46.44 102 PRO A C 1
ATOM 836 O O . PRO A 1 102 ? 15.027 -20.410 -54.009 1.00 46.44 102 PRO A O 1
ATOM 839 N N . ALA A 1 103 ? 13.320 -21.869 -53.900 1.00 49.06 103 ALA A N 1
ATOM 840 C CA . ALA A 1 103 ? 13.970 -22.959 -54.600 1.00 49.06 103 ALA A CA 1
ATOM 841 C C . ALA A 1 103 ? 14.399 -22.503 -56.002 1.00 49.06 103 ALA A C 1
ATOM 843 O O . ALA A 1 103 ? 13.553 -22.176 -56.833 1.00 49.06 103 ALA A O 1
ATOM 844 N N . THR A 1 104 ? 15.699 -22.512 -56.272 1.00 39.88 104 THR A N 1
ATOM 845 C CA . THR A 1 104 ? 16.215 -22.606 -57.636 1.00 39.88 104 THR A CA 1
ATOM 846 C C . THR A 1 104 ? 17.339 -23.618 -57.636 1.00 39.88 104 THR A C 1
ATOM 848 O O . THR A 1 104 ? 18.423 -23.377 -57.103 1.00 39.88 104 THR A O 1
ATOM 851 N N . ASP A 1 105 ? 17.024 -24.763 -58.222 1.00 40.66 105 ASP A N 1
ATOM 852 C CA . ASP A 1 105 ? 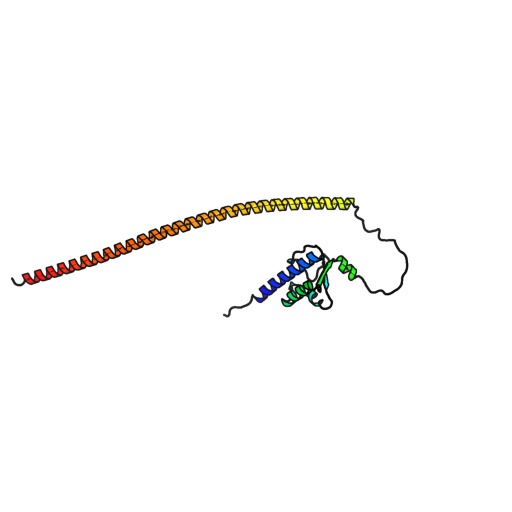17.985 -25.735 -58.688 1.00 40.66 105 ASP A CA 1
ATOM 853 C C . ASP A 1 105 ? 19.021 -25.086 -59.615 1.00 40.66 105 ASP A C 1
ATOM 855 O O . ASP A 1 105 ? 18.700 -24.257 -60.463 1.00 40.66 105 ASP A O 1
ATOM 859 N N . SER A 1 106 ? 20.240 -25.602 -59.495 1.00 40.78 106 SER A N 1
ATOM 860 C CA . SER A 1 106 ? 21.189 -25.813 -60.586 1.00 40.78 106 SER A CA 1
ATOM 861 C C . SER A 1 106 ? 21.885 -24.617 -61.260 1.00 40.78 106 SER A C 1
ATOM 863 O O . SER A 1 106 ? 21.315 -23.815 -61.992 1.00 40.78 106 SER A O 1
ATOM 865 N N . THR A 1 107 ? 23.213 -24.769 -61.239 1.00 40.28 107 THR A N 1
ATOM 866 C CA . THR A 1 107 ? 24.210 -24.405 -62.266 1.00 40.28 107 THR A CA 1
ATOM 867 C C . THR A 1 107 ? 24.868 -23.034 -62.149 1.00 40.28 107 THR A C 1
ATOM 869 O O . THR A 1 107 ? 24.232 -21.988 -62.132 1.00 40.28 107 THR A O 1
ATOM 872 N N . GLY A 1 108 ? 26.198 -23.079 -62.044 1.00 39.62 108 GLY A N 1
ATOM 873 C CA . GLY A 1 108 ? 27.051 -21.945 -61.731 1.00 39.62 108 GLY A CA 1
ATOM 874 C C . GLY A 1 108 ? 27.175 -20.899 -62.830 1.00 39.62 108 GLY A C 1
ATOM 875 O O . GLY A 1 108 ? 26.903 -21.149 -63.995 1.00 39.62 108 GLY A O 1
ATOM 876 N N . SER A 1 109 ? 27.697 -19.741 -62.443 1.00 35.47 109 SER A N 1
ATOM 877 C CA . SER A 1 109 ? 28.779 -19.083 -63.167 1.00 35.47 109 SER A CA 1
ATOM 878 C C . SER A 1 109 ? 29.328 -17.939 -62.321 1.00 35.47 109 SER A C 1
ATOM 880 O O . SER A 1 109 ? 28.612 -17.197 -61.655 1.00 35.47 109 SER A O 1
ATOM 882 N N . THR A 1 110 ? 30.643 -17.856 -62.375 1.00 40.78 110 THR A N 1
ATOM 883 C CA . THR A 1 110 ? 31.567 -16.828 -61.929 1.00 40.78 110 THR A CA 1
ATOM 884 C C . THR A 1 110 ? 31.082 -15.389 -62.164 1.00 40.78 110 THR A C 1
ATOM 886 O O . THR A 1 110 ? 30.443 -15.089 -63.168 1.00 40.78 110 THR A O 1
ATOM 889 N N . GLN A 1 111 ? 31.564 -14.498 -61.287 1.00 41.31 111 GLN A N 1
ATOM 890 C CA . GLN A 1 111 ? 31.701 -13.043 -61.453 1.00 41.31 111 GLN A CA 1
ATOM 891 C C . GLN A 1 111 ? 30.434 -12.179 -61.345 1.00 41.31 111 GLN A C 1
ATOM 893 O O . GLN A 1 111 ? 29.676 -12.017 -62.295 1.00 41.31 111 GLN A O 1
ATOM 898 N N . ARG A 1 112 ? 30.351 -11.438 -60.229 1.00 36.75 112 ARG A N 1
ATOM 899 C CA . ARG A 1 112 ? 30.380 -9.961 -60.245 1.00 36.75 112 ARG A CA 1
ATOM 900 C C . ARG A 1 112 ? 30.495 -9.391 -58.828 1.00 36.75 112 ARG A C 1
ATOM 902 O O . ARG A 1 112 ? 29.513 -9.164 -58.132 1.00 36.75 112 ARG A O 1
ATOM 909 N N . VAL A 1 113 ? 31.737 -9.126 -58.426 1.00 48.41 113 VAL A N 1
ATOM 910 C CA . VAL A 1 113 ? 32.053 -8.105 -57.421 1.00 48.41 113 VAL A CA 1
ATOM 911 C C . VAL A 1 113 ? 31.851 -6.763 -58.122 1.00 48.41 113 VAL A C 1
ATOM 913 O O . VAL A 1 113 ? 32.646 -6.382 -58.974 1.00 48.41 113 VAL A O 1
ATOM 916 N N . GLY A 1 114 ? 30.736 -6.097 -57.848 1.00 46.34 114 GLY A N 1
ATOM 917 C CA . GLY A 1 114 ? 30.411 -4.810 -58.453 1.00 46.34 114 GLY A CA 1
ATOM 918 C C . GLY A 1 114 ? 28.936 -4.490 -58.279 1.00 46.34 114 GLY A C 1
ATOM 919 O O . GLY A 1 114 ? 28.112 -5.090 -58.960 1.00 46.34 114 GLY A O 1
ATOM 920 N N . ASN A 1 115 ? 28.658 -3.551 -57.365 1.00 42.72 115 ASN A N 1
ATOM 921 C CA . ASN A 1 115 ? 27.390 -2.837 -57.105 1.00 42.72 115 ASN A CA 1
ATOM 922 C C . ASN A 1 115 ? 26.809 -2.977 -55.680 1.00 42.72 115 ASN A C 1
ATOM 924 O O . ASN A 1 115 ? 25.596 -3.016 -55.507 1.00 42.72 115 ASN A O 1
ATOM 928 N N . GLN A 1 116 ? 27.659 -2.953 -54.644 1.00 44.88 116 GLN A N 1
ATOM 929 C CA . GLN A 1 116 ? 27.240 -2.616 -53.266 1.00 44.88 116 GLN A CA 1
ATOM 930 C C . GLN A 1 116 ? 27.736 -1.238 -52.778 1.00 44.88 116 GLN A C 1
ATOM 932 O O . GLN A 1 116 ? 27.702 -0.951 -51.586 1.00 44.88 116 GLN A O 1
ATOM 937 N N . LEU A 1 117 ? 28.153 -0.340 -53.673 1.00 47.84 117 LEU A N 1
ATOM 938 C CA . LEU A 1 117 ? 28.524 1.037 -53.320 1.00 47.84 117 LEU A CA 1
ATOM 939 C C . LEU A 1 117 ? 27.495 2.013 -53.887 1.00 47.84 117 LEU A C 1
ATOM 941 O O . LEU A 1 117 ? 27.731 2.664 -54.891 1.00 47.84 117 LEU A O 1
ATOM 945 N N . ASN A 1 118 ? 26.319 2.026 -53.264 1.00 46.66 118 ASN A N 1
ATOM 946 C CA . ASN A 1 118 ? 25.392 3.165 -53.223 1.00 46.66 118 ASN A CA 1
ATOM 947 C C . ASN A 1 118 ? 24.443 3.025 -52.019 1.00 46.66 118 ASN A C 1
ATOM 949 O O . ASN A 1 118 ? 23.275 3.404 -52.059 1.00 46.66 118 ASN A O 1
ATOM 953 N N . ARG A 1 119 ? 24.949 2.459 -50.918 1.00 50.12 119 ARG A N 1
ATOM 954 C CA . ARG A 1 119 ? 24.378 2.720 -49.598 1.00 50.12 119 ARG A CA 1
ATOM 955 C C . ARG A 1 119 ? 25.121 3.949 -49.078 1.00 50.12 119 ARG A C 1
ATOM 957 O O . ARG A 1 119 ? 26.351 3.917 -49.136 1.00 50.12 119 ARG A O 1
ATOM 964 N N . PRO A 1 120 ? 24.451 5.018 -48.615 1.00 49.97 120 PRO A N 1
ATOM 965 C CA . PRO A 1 120 ? 25.149 6.060 -47.882 1.00 49.97 120 PRO A CA 1
ATOM 966 C C . PRO A 1 120 ? 25.750 5.383 -46.650 1.00 49.97 120 PRO A C 1
ATOM 968 O O . PRO A 1 120 ? 25.040 5.021 -45.715 1.00 49.97 120 PRO A O 1
ATOM 971 N N . VAL A 1 121 ? 27.047 5.089 -46.701 1.00 55.22 121 VAL A N 1
ATOM 972 C CA . VAL A 1 121 ? 27.790 4.686 -45.516 1.00 55.22 121 VAL A CA 1
ATOM 973 C C . VAL A 1 121 ? 27.895 5.973 -44.723 1.00 55.22 121 VAL A C 1
ATOM 975 O O . VAL A 1 121 ? 28.683 6.850 -45.074 1.00 55.22 121 VAL A O 1
ATOM 978 N N . GLU A 1 122 ? 27.023 6.138 -43.727 1.00 60.56 122 GLU A N 1
ATOM 979 C CA . GLU A 1 122 ? 27.201 7.188 -42.731 1.00 60.56 122 GLU A CA 1
ATOM 980 C C . GLU A 1 122 ? 28.650 7.123 -42.263 1.00 60.56 122 GLU A C 1
ATOM 982 O O . GLU A 1 122 ? 29.134 6.067 -41.841 1.00 60.56 122 GLU A O 1
ATOM 987 N N . SER A 1 123 ? 29.367 8.236 -42.417 1.00 80.69 123 SER A N 1
ATOM 988 C CA . SER A 1 123 ? 30.747 8.313 -41.964 1.00 80.69 123 SER A CA 1
ATOM 989 C C . SER A 1 123 ? 30.783 7.937 -40.487 1.00 80.69 123 SER A C 1
ATOM 991 O O . SER A 1 123 ? 29.900 8.329 -39.720 1.00 80.69 123 SER A O 1
ATOM 993 N N . PHE A 1 124 ? 31.815 7.207 -40.066 1.00 84.62 124 PHE A N 1
ATOM 994 C CA . PHE A 1 124 ? 32.015 6.883 -38.654 1.00 84.62 124 PHE A CA 1
ATOM 995 C C . PHE A 1 124 ? 31.932 8.134 -37.770 1.00 84.62 124 PHE A C 1
ATOM 997 O O . PHE A 1 124 ? 31.366 8.065 -36.687 1.00 84.62 124 PHE A O 1
ATOM 1004 N N . ALA A 1 125 ? 32.376 9.292 -38.274 1.00 86.38 125 ALA A N 1
ATOM 1005 C CA . ALA A 1 125 ? 32.227 10.578 -37.599 1.00 86.38 125 ALA A CA 1
ATOM 1006 C C . ALA A 1 125 ? 30.756 10.956 -37.332 1.00 86.38 125 ALA A C 1
ATOM 1008 O O . ALA A 1 125 ? 30.423 11.382 -36.230 1.00 86.38 125 ALA A O 1
ATOM 1009 N N . THR A 1 126 ? 29.862 10.756 -38.304 1.00 88.00 126 THR A N 1
ATOM 1010 C CA . THR A 1 126 ? 28.417 11.004 -38.158 1.00 88.00 126 THR A CA 1
ATOM 1011 C C . THR A 1 126 ? 27.809 10.081 -37.108 1.00 88.00 126 THR A C 1
ATOM 1013 O O . THR A 1 126 ? 27.057 10.535 -36.247 1.00 88.00 126 THR A O 1
ATOM 1016 N N . LYS A 1 127 ? 28.191 8.800 -37.126 1.00 91.62 127 LYS A N 1
ATOM 1017 C CA . LYS A 1 127 ? 27.717 7.823 -36.142 1.00 91.62 127 LYS A CA 1
ATOM 1018 C C . LYS A 1 127 ? 28.227 8.128 -34.734 1.00 91.62 127 LYS A C 1
ATOM 1020 O O . LYS A 1 127 ? 27.467 8.010 -33.780 1.00 91.62 127 LYS A O 1
ATOM 1025 N N . THR A 1 128 ? 29.481 8.557 -34.596 1.00 91.25 128 THR A N 1
ATOM 1026 C CA . THR A 1 128 ? 30.034 9.008 -33.313 1.00 91.25 128 THR A CA 1
ATOM 1027 C C . THR A 1 128 ? 29.267 10.215 -32.785 1.00 91.25 128 THR A C 1
ATOM 1029 O O . THR A 1 128 ? 28.859 10.187 -31.635 1.00 91.25 128 THR A O 1
ATOM 1032 N N . ILE A 1 129 ? 28.993 11.228 -33.616 1.00 92.50 129 ILE A N 1
ATOM 1033 C CA . ILE A 1 129 ? 28.213 12.407 -33.198 1.00 92.50 129 ILE A CA 1
ATOM 1034 C C . ILE A 1 129 ? 26.811 12.004 -32.721 1.00 92.50 129 ILE A C 1
ATOM 1036 O O . ILE A 1 129 ? 26.383 12.454 -31.661 1.00 92.50 129 ILE A O 1
ATOM 1040 N N . HIS A 1 130 ? 26.118 11.133 -33.462 1.00 93.62 130 HIS A N 1
ATOM 1041 C CA . HIS A 1 130 ? 24.790 10.651 -33.074 1.00 93.62 130 HIS A CA 1
ATOM 1042 C C . HIS A 1 130 ? 24.820 9.912 -31.733 1.00 93.62 130 HIS A C 1
ATOM 1044 O O . HIS A 1 130 ? 24.026 10.209 -30.848 1.00 93.62 130 HIS A O 1
ATOM 1050 N N . LEU A 1 131 ? 25.745 8.963 -31.569 1.00 95.19 131 LEU A N 1
ATOM 1051 C CA . LEU A 1 131 ? 25.853 8.174 -30.341 1.00 95.19 131 LEU A CA 1
ATOM 1052 C C . LEU A 1 131 ? 26.266 9.024 -29.138 1.00 95.19 131 LEU A C 1
ATOM 1054 O O . LEU A 1 131 ? 25.802 8.768 -28.032 1.00 95.19 131 LEU A O 1
ATOM 1058 N N . THR A 1 132 ? 27.113 10.037 -29.327 1.00 95.75 132 THR A N 1
ATOM 1059 C CA . THR A 1 132 ? 27.448 10.981 -28.254 1.00 95.75 132 THR A CA 1
ATOM 1060 C C . THR A 1 132 ? 26.217 11.781 -27.837 1.00 95.75 132 THR A C 1
ATOM 1062 O O . THR A 1 132 ? 25.904 11.821 -26.654 1.00 95.75 132 THR A O 1
ATOM 1065 N N . ALA A 1 133 ? 25.459 12.325 -28.795 1.00 95.75 133 ALA A N 1
ATOM 1066 C CA . ALA A 1 133 ? 24.228 13.054 -28.490 1.00 95.75 133 ALA A CA 1
ATOM 1067 C C . ALA A 1 133 ? 23.172 12.161 -27.811 1.00 95.75 133 ALA A C 1
ATOM 1069 O O . ALA A 1 133 ? 22.487 12.594 -26.888 1.00 95.75 133 ALA A O 1
ATOM 1070 N N . GLU A 1 134 ? 23.049 10.903 -28.239 1.00 95.25 134 GLU A N 1
ATOM 1071 C CA . GLU A 1 134 ? 22.156 9.926 -27.614 1.00 95.25 134 GLU A CA 1
ATOM 1072 C C . GLU A 1 134 ? 22.587 9.601 -26.178 1.00 95.25 134 GLU A C 1
ATOM 1074 O O . GLU A 1 134 ? 21.746 9.586 -25.281 1.00 95.25 134 GLU A O 1
ATOM 1079 N N . ASN A 1 135 ? 23.887 9.413 -25.933 1.00 96.50 135 ASN A N 1
ATOM 1080 C CA . ASN A 1 135 ? 24.415 9.214 -24.583 1.00 96.50 135 ASN A CA 1
ATOM 1081 C C . ASN A 1 135 ? 24.148 10.421 -23.680 1.00 96.50 135 ASN A C 1
ATOM 1083 O O . ASN A 1 135 ? 23.700 10.227 -22.553 1.00 96.50 135 ASN A O 1
ATOM 1087 N N . ASP A 1 136 ? 24.350 11.645 -24.172 1.00 97.75 136 ASP A N 1
ATOM 1088 C CA . ASP A 1 136 ? 24.079 12.864 -23.404 1.00 97.75 136 ASP A CA 1
ATOM 1089 C C . ASP A 1 136 ? 22.594 12.948 -23.016 1.00 97.75 136 ASP A C 1
ATOM 1091 O O . ASP A 1 136 ? 22.250 13.201 -21.859 1.00 97.75 136 ASP A O 1
ATOM 1095 N N . MET A 1 137 ? 21.693 12.650 -23.958 1.00 97.19 137 MET A N 1
ATOM 1096 C CA . MET A 1 137 ? 20.250 12.614 -23.703 1.00 97.19 137 MET A CA 1
ATOM 1097 C C . MET A 1 137 ? 19.862 11.529 -22.695 1.00 97.19 137 MET A C 1
ATOM 1099 O O . MET A 1 137 ? 19.061 11.779 -21.790 1.00 97.19 137 MET A O 1
ATOM 1103 N N . LEU A 1 138 ? 20.431 10.328 -22.824 1.00 97.81 138 LEU A N 1
ATOM 1104 C CA . LEU A 1 138 ? 20.202 9.234 -21.881 1.00 97.81 138 LEU A CA 1
ATOM 1105 C C . LEU A 1 138 ? 20.737 9.573 -20.490 1.00 97.81 138 LEU A C 1
ATOM 1107 O O . LEU A 1 138 ? 20.096 9.242 -19.494 1.00 97.81 138 LEU A O 1
ATOM 1111 N N . GLN A 1 139 ? 21.870 10.265 -20.409 1.00 98.00 139 GLN A N 1
ATOM 1112 C CA . GLN A 1 139 ? 22.466 10.685 -19.150 1.00 98.00 139 GLN A CA 1
ATOM 1113 C C . GLN A 1 139 ? 21.604 11.740 -18.444 1.00 98.00 139 GLN A C 1
ATOM 1115 O O . GLN A 1 139 ? 21.366 11.617 -17.241 1.00 98.00 139 GLN A O 1
ATOM 1120 N N . ILE A 1 140 ? 21.051 12.706 -19.185 1.00 98.06 140 ILE A N 1
ATOM 1121 C CA . ILE A 1 140 ? 20.080 13.677 -18.653 1.00 98.06 140 ILE A CA 1
ATOM 1122 C C . ILE A 1 140 ? 18.829 12.953 -18.143 1.00 98.06 140 ILE A C 1
ATOM 1124 O O . ILE A 1 140 ? 18.427 13.141 -16.994 1.00 98.06 140 ILE A O 1
ATOM 1128 N N . ALA A 1 141 ? 18.242 12.071 -18.958 1.00 97.44 141 ALA A N 1
ATOM 1129 C CA . ALA A 1 141 ? 17.047 11.320 -18.575 1.00 97.44 141 ALA A CA 1
ATOM 1130 C C . ALA A 1 141 ? 17.289 10.434 -17.340 1.00 97.44 141 ALA A C 1
ATOM 1132 O O . ALA A 1 141 ? 16.427 10.323 -16.462 1.00 97.44 141 ALA A O 1
ATOM 1133 N N . HIS A 1 142 ? 18.473 9.826 -17.244 1.00 97.56 142 HIS A N 1
ATOM 1134 C CA . HIS A 1 142 ? 18.880 9.051 -16.080 1.00 97.56 142 HIS A CA 1
ATOM 1135 C C . HIS A 1 142 ? 18.963 9.931 -14.830 1.00 97.56 142 HIS A C 1
ATOM 1137 O O . HIS A 1 142 ? 18.386 9.584 -13.801 1.00 97.56 142 HIS A O 1
ATOM 1143 N N . GLN A 1 143 ? 19.601 11.097 -14.925 1.00 98.25 143 GLN A N 1
ATOM 1144 C CA . GLN A 1 143 ? 19.741 12.019 -13.802 1.00 98.25 143 GLN A CA 1
ATOM 1145 C C . GLN A 1 143 ? 18.387 12.558 -13.319 1.00 98.25 143 GLN A C 1
ATOM 1147 O O . GLN A 1 143 ? 18.132 12.616 -12.115 1.00 98.25 143 GLN A O 1
ATOM 1152 N N . GLU A 1 144 ? 17.474 12.872 -14.238 1.00 98.12 144 GLU A N 1
ATOM 1153 C CA . GLU A 1 144 ? 16.098 13.237 -13.891 1.00 98.12 144 GLU A CA 1
ATOM 1154 C C . GLU A 1 144 ? 15.347 12.094 -13.203 1.00 98.12 144 GLU A C 1
ATOM 1156 O O . GLU A 1 144 ? 14.563 12.327 -12.277 1.00 98.12 144 GLU A O 1
ATOM 1161 N N . SER A 1 145 ? 15.571 10.856 -13.651 1.00 97.56 145 SER A N 1
ATOM 1162 C CA . SER A 1 145 ? 14.986 9.672 -13.027 1.00 97.56 145 SER A CA 1
ATOM 1163 C C . SER A 1 145 ? 15.496 9.475 -11.603 1.00 97.56 145 SER A C 1
ATOM 1165 O O . SER A 1 145 ? 14.686 9.202 -10.720 1.00 97.56 145 SER A O 1
ATOM 1167 N N . VAL A 1 146 ? 16.797 9.656 -11.365 1.00 98.56 146 VAL A N 1
ATOM 1168 C CA . VAL A 1 146 ? 17.398 9.593 -10.023 1.00 98.56 146 VAL A CA 1
ATOM 1169 C C . VAL A 1 146 ? 16.801 10.676 -9.125 1.00 98.56 146 VAL A C 1
ATOM 1171 O O . VAL A 1 146 ? 16.220 10.358 -8.096 1.00 98.56 146 VAL A O 1
ATOM 1174 N N . ALA A 1 147 ? 16.771 11.934 -9.573 1.00 98.25 147 ALA A N 1
ATOM 1175 C CA . ALA A 1 147 ? 16.175 13.023 -8.794 1.00 98.25 147 ALA A CA 1
ATOM 1176 C C . ALA A 1 147 ? 14.668 12.823 -8.524 1.00 98.25 147 ALA A C 1
ATOM 1178 O O . ALA A 1 147 ? 14.107 13.338 -7.554 1.00 98.25 147 ALA A O 1
ATOM 1179 N N . ARG A 1 148 ? 13.952 12.116 -9.408 1.00 98.31 148 ARG A N 1
ATOM 1180 C CA . ARG A 1 148 ? 12.558 11.714 -9.168 1.00 98.31 148 ARG A CA 1
ATOM 1181 C C . ARG A 1 148 ? 12.469 10.613 -8.109 1.00 98.31 148 ARG A C 1
ATOM 1183 O O . ARG A 1 148 ? 11.563 10.686 -7.284 1.00 98.31 148 ARG A O 1
ATOM 1190 N N . ALA A 1 149 ? 13.379 9.642 -8.130 1.00 98.19 149 ALA A N 1
ATOM 1191 C CA . ALA A 1 149 ? 13.453 8.584 -7.129 1.00 98.19 149 ALA A CA 1
ATOM 1192 C C . ALA A 1 149 ? 13.766 9.153 -5.737 1.00 98.19 149 ALA A C 1
ATOM 1194 O O . ALA A 1 149 ? 13.010 8.877 -4.813 1.00 98.19 149 ALA A O 1
ATOM 1195 N N . ASP A 1 150 ? 14.754 10.043 -5.617 1.00 98.50 150 ASP A N 1
ATOM 1196 C CA . ASP A 1 150 ? 15.128 10.673 -4.340 1.00 98.50 150 ASP A CA 1
ATOM 1197 C C . ASP A 1 150 ? 13.953 11.446 -3.719 1.00 98.50 150 ASP A C 1
ATOM 1199 O O . ASP A 1 150 ? 13.669 11.345 -2.526 1.00 98.50 150 ASP A O 1
ATOM 1203 N N . ARG A 1 151 ? 13.203 12.190 -4.545 1.00 98.25 151 ARG A N 1
ATOM 1204 C CA . ARG A 1 151 ? 11.992 12.900 -4.096 1.00 98.25 151 ARG A CA 1
ATOM 1205 C C . ARG A 1 151 ? 10.883 11.949 -3.660 1.00 98.25 151 ARG A C 1
ATOM 1207 O O . ARG A 1 151 ? 10.172 12.248 -2.704 1.00 98.25 151 ARG A O 1
ATOM 1214 N N . ALA A 1 152 ? 10.707 10.837 -4.369 1.00 98.00 152 ALA A N 1
ATOM 1215 C CA . ALA A 1 152 ? 9.725 9.830 -3.990 1.00 98.00 152 ALA A CA 1
ATOM 1216 C C . ALA A 1 152 ? 10.119 9.139 -2.676 1.00 98.00 152 ALA A C 1
ATOM 1218 O O . ALA A 1 152 ? 9.254 8.902 -1.839 1.00 98.00 152 ALA A O 1
ATOM 1219 N N . GLU A 1 153 ? 11.407 8.866 -2.468 1.00 98.38 153 GLU A N 1
ATOM 1220 C CA . GLU A 1 153 ? 11.921 8.285 -1.228 1.00 98.38 153 GLU A CA 1
ATOM 1221 C C . GLU A 1 153 ? 11.732 9.233 -0.039 1.00 98.38 153 GLU A C 1
ATOM 1223 O O . GLU A 1 153 ? 11.191 8.810 0.981 1.00 98.38 153 GLU A O 1
ATOM 1228 N N . ALA A 1 154 ? 12.046 10.523 -0.198 1.00 98.44 154 ALA A N 1
ATOM 1229 C CA . ALA A 1 154 ? 11.788 11.536 0.827 1.00 98.44 154 ALA A CA 1
ATOM 1230 C C . ALA A 1 154 ? 10.292 11.626 1.196 1.00 98.44 154 ALA A C 1
ATOM 1232 O O . ALA A 1 154 ? 9.923 11.622 2.370 1.00 98.44 154 ALA A O 1
ATOM 1233 N N . ALA A 1 155 ? 9.402 11.608 0.199 1.00 98.31 155 AL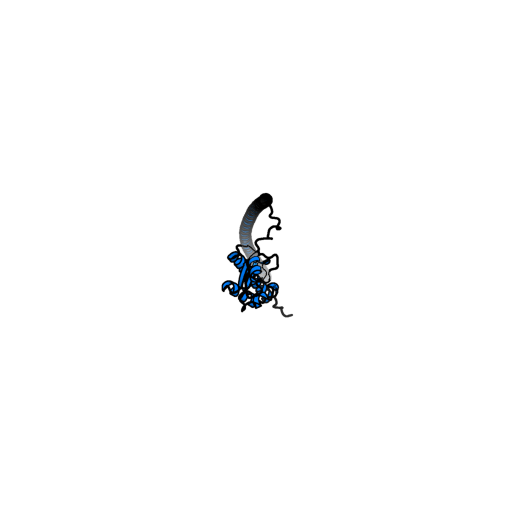A A N 1
ATOM 1234 C CA . ALA A 1 155 ? 7.961 11.605 0.452 1.00 98.31 155 ALA A CA 1
ATOM 1235 C C . ALA A 1 155 ? 7.491 10.330 1.181 1.00 98.31 155 ALA A C 1
ATOM 1237 O O . ALA A 1 155 ? 6.598 10.388 2.028 1.00 98.31 155 ALA A O 1
ATOM 1238 N N . LEU A 1 156 ? 8.090 9.171 0.878 1.00 98.38 156 LEU A N 1
ATOM 1239 C CA . LEU A 1 156 ? 7.802 7.922 1.587 1.00 98.38 156 LEU A CA 1
ATOM 1240 C C . LEU A 1 156 ? 8.291 7.960 3.036 1.00 98.38 156 LEU A C 1
ATOM 1242 O O . LEU A 1 156 ? 7.609 7.422 3.911 1.00 98.38 156 LEU A O 1
ATOM 1246 N N . THR A 1 157 ? 9.442 8.581 3.309 1.00 98.50 157 THR A N 1
ATOM 1247 C CA . THR A 1 157 ? 9.923 8.750 4.684 1.00 98.50 157 THR A CA 1
ATOM 1248 C C . THR A 1 157 ? 9.011 9.667 5.491 1.00 98.50 157 THR A C 1
ATOM 1250 O O . THR A 1 157 ? 8.661 9.304 6.613 1.00 98.50 157 THR A O 1
ATOM 1253 N N . ASP A 1 158 ? 8.541 10.771 4.907 1.00 98.50 158 ASP A N 1
ATOM 1254 C CA . ASP A 1 158 ? 7.622 11.703 5.572 1.00 98.50 158 ASP A CA 1
ATOM 1255 C C . ASP A 1 158 ? 6.290 11.019 5.908 1.00 98.50 158 ASP A C 1
ATOM 1257 O O . ASP A 1 158 ? 5.859 10.998 7.062 1.00 98.50 158 ASP A O 1
ATOM 1261 N N . MET A 1 159 ? 5.689 10.335 4.928 1.00 98.25 159 MET A N 1
ATOM 1262 C CA . MET A 1 159 ? 4.455 9.564 5.127 1.00 98.25 159 MET A CA 1
ATOM 1263 C C . MET A 1 159 ? 4.612 8.463 6.182 1.00 98.25 159 MET A C 1
ATO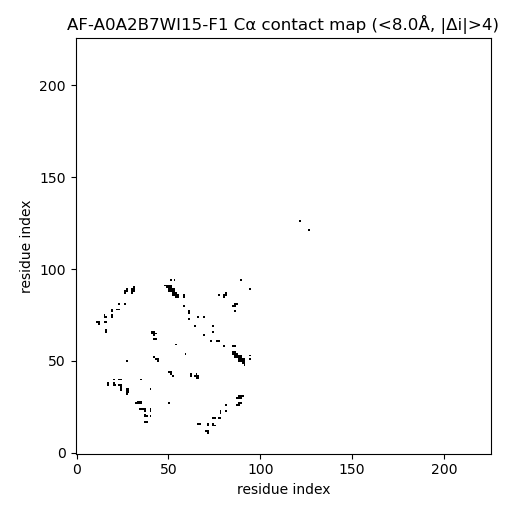M 1265 O O . MET A 1 159 ? 3.670 8.148 6.910 1.00 98.25 159 MET A O 1
ATOM 1269 N N . ARG A 1 160 ? 5.798 7.852 6.286 1.00 98.62 160 ARG A N 1
ATOM 1270 C CA . ARG A 1 160 ? 6.079 6.838 7.309 1.00 98.62 160 ARG A CA 1
ATOM 1271 C C . ARG A 1 160 ? 6.119 7.439 8.713 1.00 98.62 160 ARG A C 1
ATOM 1273 O O . ARG A 1 160 ? 5.658 6.779 9.644 1.00 98.62 160 ARG A O 1
ATOM 1280 N N . ILE A 1 161 ? 6.656 8.648 8.863 1.00 98.62 161 ILE A N 1
ATOM 1281 C CA . ILE A 1 161 ? 6.653 9.378 10.136 1.00 98.62 161 ILE A CA 1
ATOM 1282 C C . ILE A 1 161 ? 5.211 9.711 10.530 1.00 98.62 161 ILE A C 1
ATOM 1284 O O . ILE A 1 161 ? 4.786 9.338 11.620 1.00 98.62 161 ILE A O 1
ATOM 1288 N N . GLU A 1 162 ? 4.420 10.285 9.618 1.00 98.31 162 GLU A N 1
ATOM 1289 C CA . GLU A 1 162 ? 3.006 10.600 9.876 1.00 98.31 162 GLU A CA 1
ATOM 1290 C C . GLU A 1 162 ? 2.190 9.358 10.262 1.00 98.31 162 GLU A C 1
ATOM 1292 O O . GLU A 1 162 ? 1.377 9.391 11.189 1.00 98.31 162 GLU A O 1
ATOM 1297 N N . LEU A 1 163 ? 2.427 8.231 9.580 1.00 98.56 163 LEU A N 1
ATOM 1298 C CA . LEU A 1 163 ? 1.781 6.963 9.907 1.00 98.56 163 LEU A CA 1
ATOM 1299 C C . LEU A 1 163 ? 2.135 6.502 11.324 1.00 98.56 163 LEU A C 1
ATOM 1301 O O . LEU A 1 163 ? 1.257 6.030 12.050 1.00 98.56 163 LEU A O 1
ATOM 1305 N N . GLN A 1 164 ? 3.401 6.627 11.719 1.00 98.62 164 GLN A N 1
ATOM 1306 C CA . GLN A 1 164 ? 3.851 6.252 13.055 1.00 98.62 164 GLN A CA 1
ATOM 1307 C C . GLN A 1 164 ? 3.214 7.144 14.128 1.00 98.62 164 GLN A C 1
ATOM 1309 O O . GLN A 1 164 ? 2.753 6.636 15.151 1.00 98.62 164 GLN A O 1
ATOM 1314 N N . ASP A 1 165 ? 3.126 8.450 13.884 1.00 98.62 165 ASP A N 1
ATOM 1315 C CA . ASP A 1 165 ? 2.497 9.397 14.807 1.00 98.62 165 ASP A CA 1
ATOM 1316 C C . ASP A 1 165 ? 1.000 9.115 14.970 1.00 98.62 165 ASP A C 1
ATOM 1318 O O . ASP A 1 165 ? 0.489 9.054 16.093 1.00 98.62 165 ASP A O 1
ATOM 1322 N N . ALA A 1 166 ? 0.299 8.840 13.866 1.00 98.12 166 ALA A N 1
ATOM 1323 C CA . ALA A 1 166 ? -1.104 8.443 13.900 1.00 98.12 166 ALA A CA 1
ATOM 1324 C C . ALA A 1 166 ? -1.311 7.132 14.678 1.00 98.12 166 ALA A C 1
ATOM 1326 O O . ALA A 1 166 ? -2.258 7.012 15.458 1.00 98.12 166 ALA A O 1
ATOM 1327 N N . GLN A 1 167 ? -0.417 6.154 14.511 1.00 98.69 167 GLN A N 1
ATOM 1328 C CA . GLN A 1 167 ? -0.462 4.899 15.265 1.00 98.69 167 GLN A CA 1
ATOM 1329 C C . GLN A 1 167 ? -0.258 5.123 16.766 1.00 98.69 167 GLN A C 1
ATOM 1331 O O . GLN A 1 167 ? -1.007 4.563 17.570 1.00 98.69 167 GLN A O 1
ATOM 1336 N N . ASN A 1 168 ? 0.706 5.963 17.144 1.00 98.62 168 ASN A N 1
ATOM 1337 C CA . ASN A 1 168 ? 0.961 6.310 18.541 1.00 98.62 168 ASN A CA 1
ATOM 1338 C C . ASN A 1 168 ? -0.264 6.997 19.170 1.00 98.62 168 ASN A C 1
ATOM 1340 O O . ASN A 1 168 ? -0.684 6.634 20.270 1.00 98.62 168 ASN A O 1
ATOM 1344 N N . LEU A 1 169 ? -0.896 7.927 18.444 1.00 98.62 169 LEU A N 1
ATOM 1345 C CA . LEU A 1 169 ? -2.114 8.601 18.897 1.00 98.62 169 LEU A CA 1
ATOM 1346 C C . LEU A 1 169 ? -3.280 7.620 19.086 1.00 98.62 169 LEU A C 1
ATOM 1348 O O . LEU A 1 169 ? -3.987 7.684 20.092 1.00 98.62 169 LEU A O 1
ATOM 1352 N N . ILE A 1 170 ? -3.470 6.684 18.152 1.00 98.56 170 ILE A N 1
ATOM 1353 C CA . ILE A 1 170 ? -4.507 5.649 18.269 1.00 98.56 170 ILE A CA 1
ATOM 1354 C C . ILE A 1 170 ? -4.278 4.795 19.520 1.00 98.56 170 ILE A C 1
ATOM 1356 O O . ILE A 1 170 ? -5.230 4.536 20.256 1.00 98.56 170 ILE A O 1
ATOM 1360 N N . GLN A 1 171 ? -3.037 4.384 19.794 1.00 98.56 171 GLN A N 1
ATOM 1361 C CA . GLN A 1 171 ? -2.716 3.613 20.999 1.00 98.56 171 GLN A CA 1
ATOM 1362 C C . GLN A 1 171 ? -3.017 4.399 22.279 1.00 98.56 171 GLN A C 1
ATOM 1364 O O . GLN A 1 171 ? -3.590 3.848 23.220 1.00 98.56 171 GLN A O 1
ATOM 1369 N N . GLN A 1 172 ? -2.689 5.693 22.304 1.00 98.56 172 GLN A N 1
ATOM 1370 C CA . GLN A 1 172 ? -2.988 6.557 23.443 1.00 98.56 172 GLN A CA 1
ATOM 1371 C C . GLN A 1 172 ? -4.499 6.671 23.687 1.00 98.56 172 GLN A C 1
ATOM 1373 O O . GLN A 1 172 ? -4.958 6.469 24.812 1.00 98.56 172 GLN A O 1
ATOM 1378 N N . LEU A 1 173 ? -5.283 6.925 22.636 1.00 98.50 173 LEU A N 1
ATOM 1379 C CA . LEU A 1 173 ? -6.743 7.017 22.734 1.00 98.50 173 LEU A CA 1
ATOM 1380 C C . LEU A 1 173 ? -7.377 5.690 23.172 1.00 98.50 173 LEU A C 1
ATOM 1382 O O . LEU A 1 173 ? -8.337 5.684 23.940 1.00 98.50 173 LEU A O 1
ATOM 1386 N N . GLN A 1 174 ? -6.836 4.554 22.726 1.00 98.56 174 GLN A N 1
ATOM 1387 C CA . GLN A 1 174 ? -7.288 3.235 23.174 1.00 98.56 174 GLN A CA 1
ATOM 1388 C C . GLN A 1 174 ? -7.025 3.011 24.668 1.00 98.56 174 GLN A C 1
ATOM 1390 O O . GLN A 1 174 ? -7.896 2.488 25.367 1.00 98.56 174 GLN A O 1
ATOM 1395 N N . ALA A 1 175 ? -5.860 3.426 25.172 1.00 98.44 175 ALA A N 1
ATOM 1396 C CA . ALA A 1 175 ? -5.539 3.337 26.594 1.00 98.44 175 ALA A CA 1
ATOM 1397 C C . ALA A 1 175 ? -6.463 4.225 27.446 1.00 98.44 175 ALA A C 1
ATOM 1399 O O . ALA A 1 175 ? -6.960 3.784 28.484 1.00 98.44 175 ALA A O 1
ATOM 1400 N N . GLU A 1 176 ? -6.752 5.444 26.987 1.00 98.50 176 GLU A N 1
ATOM 1401 C CA . GLU A 1 176 ? -7.682 6.353 27.664 1.00 98.50 176 GLU A CA 1
ATOM 1402 C C . GLU A 1 176 ? -9.116 5.805 27.670 1.00 98.50 176 GLU A C 1
ATOM 1404 O O . GLU A 1 176 ? -9.776 5.797 28.711 1.00 98.50 176 GLU A O 1
ATOM 1409 N N . ALA A 1 177 ? -9.584 5.270 26.539 1.00 98.44 177 ALA A N 1
ATOM 1410 C CA . ALA A 1 177 ? -10.892 4.630 26.449 1.00 98.44 177 ALA A CA 1
ATOM 1411 C C . ALA A 1 177 ? -11.011 3.439 27.414 1.00 98.44 177 ALA A C 1
ATOM 1413 O O . ALA A 1 177 ? -12.051 3.252 28.052 1.00 98.44 177 ALA A O 1
ATOM 1414 N N . TYR A 1 178 ? -9.941 2.653 27.557 1.00 98.56 178 TYR A N 1
ATOM 1415 C CA . TYR A 1 178 ? -9.892 1.542 28.502 1.00 98.56 178 TYR A CA 1
ATOM 1416 C C . TYR A 1 178 ? -10.002 2.017 29.960 1.00 98.56 178 TYR A C 1
ATOM 1418 O O . TYR A 1 178 ? -10.814 1.484 30.723 1.00 98.56 178 TYR A O 1
ATOM 1426 N N . ASP A 1 179 ? -9.244 3.047 30.344 1.00 98.56 179 ASP A N 1
ATOM 1427 C CA . ASP A 1 179 ? -9.297 3.619 31.696 1.00 98.56 179 ASP A CA 1
ATOM 1428 C C . ASP A 1 179 ? -10.672 4.231 32.014 1.00 98.56 179 ASP A C 1
ATOM 1430 O O . ASP A 1 179 ? -11.264 3.947 33.062 1.00 98.56 179 ASP A O 1
ATOM 1434 N N . LEU A 1 180 ? -11.231 5.012 31.082 1.00 98.44 180 LEU A N 1
ATOM 1435 C CA . LEU A 1 180 ? -12.567 5.597 31.215 1.00 98.44 180 LEU A CA 1
ATOM 1436 C C . LEU A 1 180 ? -13.645 4.525 31.374 1.00 98.44 180 LEU A C 1
ATOM 1438 O O . LEU A 1 180 ? -14.515 4.656 32.237 1.00 98.44 180 LEU A O 1
ATOM 1442 N N . ASN A 1 181 ? -13.571 3.439 30.606 1.00 98.38 181 ASN A N 1
ATOM 1443 C CA . ASN A 1 181 ? -14.500 2.323 30.747 1.00 98.38 181 ASN A CA 1
ATOM 1444 C C . ASN A 1 181 ? -14.382 1.651 32.129 1.00 98.38 181 ASN A C 1
ATOM 1446 O O . ASN A 1 181 ? -15.394 1.339 32.760 1.00 98.38 181 ASN A O 1
ATOM 1450 N N . GLY A 1 182 ? -13.161 1.497 32.651 1.00 98.38 182 GLY A N 1
ATOM 1451 C CA . GLY A 1 182 ? -12.936 1.000 34.010 1.00 98.38 182 GLY A CA 1
ATOM 1452 C C . GLY A 1 182 ? -13.545 1.910 35.085 1.00 98.38 182 GLY A C 1
ATOM 1453 O O . GLY A 1 182 ? -14.182 1.430 36.028 1.00 98.38 182 GLY A O 1
ATOM 1454 N N . LYS A 1 183 ? -13.405 3.233 34.939 1.00 98.44 183 LYS A N 1
ATOM 1455 C CA . LYS A 1 183 ? -14.047 4.223 35.824 1.00 98.44 183 LYS A CA 1
ATOM 1456 C C . LYS A 1 183 ? -15.573 4.156 35.736 1.00 98.44 183 LYS A C 1
ATOM 1458 O O . LYS A 1 183 ? -16.238 4.158 36.774 1.00 98.44 183 LYS A O 1
ATOM 1463 N N . LEU A 1 184 ? -16.119 4.036 34.527 1.00 98.50 184 LEU A N 1
ATOM 1464 C CA . LEU A 1 184 ? -17.556 3.905 34.295 1.00 98.50 184 LEU A CA 1
ATOM 1465 C C . LEU A 1 184 ? -18.123 2.656 34.982 1.00 98.50 184 LEU A C 1
ATOM 1467 O O . LEU A 1 184 ? -19.116 2.756 35.698 1.00 98.50 184 LEU A O 1
ATOM 1471 N N . GLN A 1 185 ? -17.465 1.501 34.852 1.00 98.44 185 GLN A N 1
ATOM 1472 C CA . GLN A 1 185 ? -17.895 0.272 35.529 1.00 98.44 185 GLN A CA 1
ATOM 1473 C C . GLN A 1 185 ? -17.912 0.409 37.055 1.00 98.44 185 GLN A C 1
ATOM 1475 O O . GLN A 1 185 ? -18.868 -0.019 37.703 1.00 98.44 185 GLN A O 1
ATOM 1480 N N . LYS A 1 186 ? -16.886 1.039 37.642 1.00 98.38 186 LYS A N 1
ATOM 1481 C CA . LYS A 1 186 ? -16.853 1.310 39.089 1.00 98.38 186 LYS A CA 1
ATOM 1482 C C . LYS A 1 186 ? -18.015 2.207 39.511 1.00 98.38 186 LYS A C 1
ATOM 1484 O O . LYS A 1 186 ? -18.677 1.918 40.505 1.00 98.38 186 LYS A O 1
ATOM 1489 N N . SER A 1 187 ? -18.282 3.265 38.745 1.00 98.38 187 SER A N 1
ATOM 1490 C CA . SER A 1 187 ? -19.403 4.173 38.999 1.00 98.38 187 SER A CA 1
ATOM 1491 C C . SER A 1 187 ? -20.753 3.451 38.918 1.00 98.38 187 SER A C 1
ATOM 1493 O O . SER A 1 187 ? -21.572 3.597 39.823 1.00 98.38 187 SER A O 1
ATOM 1495 N N . LEU A 1 188 ? -20.953 2.595 37.910 1.00 98.50 188 LEU A N 1
ATOM 1496 C CA . LEU A 1 188 ? -22.160 1.773 37.770 1.00 98.50 188 LEU A CA 1
ATOM 1497 C C . LEU A 1 188 ? -22.352 0.814 38.951 1.00 98.50 188 LEU A C 1
ATOM 1499 O O . LEU A 1 188 ? -23.457 0.708 39.479 1.00 98.50 188 LEU A O 1
ATOM 1503 N N . CYS A 1 189 ? -21.281 0.157 39.403 1.00 98.19 189 CYS A N 1
ATOM 1504 C CA . CYS A 1 189 ? -21.326 -0.706 40.584 1.00 98.19 189 CYS A CA 1
ATOM 1505 C C . CYS A 1 189 ? -21.768 0.081 41.827 1.00 98.19 189 CYS A C 1
ATOM 1507 O O . CYS A 1 189 ? -22.712 -0.312 42.513 1.00 98.19 189 CYS A O 1
ATOM 1509 N N . MET A 1 190 ? -21.151 1.242 42.069 1.00 98.38 190 MET A N 1
ATOM 1510 C CA . MET A 1 190 ? -21.530 2.120 43.178 1.00 98.38 190 MET A CA 1
ATOM 1511 C C . MET A 1 190 ? -22.994 2.563 43.079 1.00 98.38 190 MET A C 1
ATOM 1513 O O . MET A 1 190 ? -23.718 2.515 44.073 1.00 98.38 190 MET A O 1
ATOM 1517 N N . MET A 1 191 ? -23.465 2.938 41.891 1.00 98.44 191 MET A N 1
ATOM 1518 C CA . MET A 1 191 ? -24.858 3.326 41.670 1.00 98.44 191 MET A CA 1
ATOM 1519 C C . MET A 1 191 ? -25.834 2.198 42.034 1.00 98.44 191 MET A C 1
ATOM 1521 O O . MET A 1 191 ? -26.821 2.456 42.724 1.00 98.44 191 MET A O 1
ATOM 1525 N N . GLU A 1 192 ? -25.553 0.951 41.643 1.00 98.44 192 GLU A N 1
ATOM 1526 C CA . GLU A 1 192 ? -26.423 -0.180 41.989 1.00 98.44 192 GLU A CA 1
ATOM 1527 C C . GLU A 1 192 ? -26.441 -0.434 43.505 1.00 98.44 192 GLU A C 1
ATOM 1529 O O . GLU A 1 192 ? -27.498 -0.718 44.073 1.00 98.44 192 GLU A O 1
ATOM 1534 N N . THR A 1 193 ? -25.309 -0.245 44.200 1.00 98.19 193 THR A N 1
ATOM 1535 C CA . THR A 1 193 ? -25.286 -0.343 45.671 1.00 98.19 193 THR A CA 1
ATOM 1536 C C . THR A 1 193 ? -26.147 0.726 46.343 1.00 98.19 193 THR A C 1
ATOM 1538 O O . THR A 1 193 ? -26.907 0.408 47.261 1.00 98.19 193 THR A O 1
ATOM 1541 N N . TYR A 1 194 ? -26.088 1.976 45.872 1.00 98.38 194 TYR A N 1
ATOM 1542 C CA . TYR A 1 194 ? -26.917 3.054 46.410 1.00 98.38 194 TYR A CA 1
ATOM 1543 C C . TYR A 1 194 ? -28.395 2.832 46.124 1.00 98.38 194 TYR A C 1
ATOM 1545 O O . TYR A 1 194 ? -29.217 2.997 47.021 1.00 98.38 194 TYR A O 1
ATOM 1553 N N . LYS A 1 195 ? -28.732 2.393 44.910 1.00 98.44 195 LYS A N 1
ATOM 1554 C CA . LYS A 1 195 ? -30.100 2.042 44.529 1.00 98.44 195 LYS A CA 1
A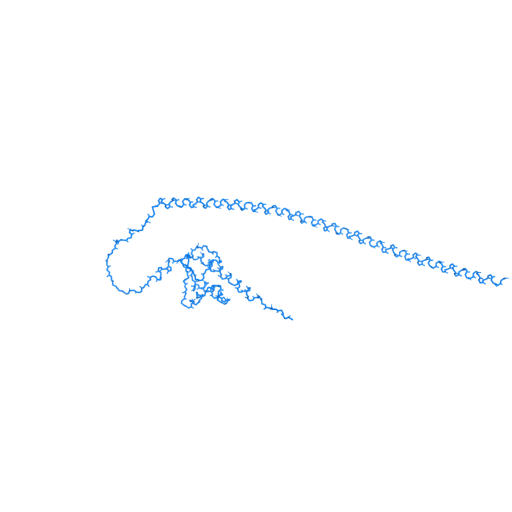TOM 1555 C C . LYS A 1 195 ? -30.668 0.947 45.430 1.00 98.44 195 LYS A C 1
ATOM 1557 O O . LYS A 1 195 ? -31.779 1.095 45.929 1.00 98.44 195 LYS A O 1
ATOM 1562 N N . LYS A 1 196 ? -29.899 -0.113 45.702 1.00 98.25 196 LYS A N 1
ATOM 1563 C CA . LYS A 1 196 ? -30.319 -1.178 46.622 1.00 98.25 196 LYS A CA 1
ATOM 1564 C C . LYS A 1 196 ? -30.534 -0.650 48.042 1.00 98.25 196 LYS A C 1
ATOM 1566 O O . LYS A 1 196 ? -31.571 -0.911 48.638 1.00 98.25 196 LYS A O 1
ATOM 1571 N N . ARG A 1 197 ? -29.600 0.152 48.564 1.00 98.19 197 ARG A N 1
ATOM 1572 C CA . ARG A 1 197 ? -29.731 0.755 49.900 1.00 98.19 197 ARG A CA 1
ATOM 1573 C C . ARG A 1 197 ? -30.936 1.698 50.002 1.00 98.19 197 ARG A C 1
ATOM 1575 O O . ARG A 1 197 ? -31.572 1.736 51.053 1.00 98.19 197 ARG A O 1
ATOM 1582 N N . ALA A 1 198 ? -31.253 2.436 48.939 1.00 98.38 198 ALA A N 1
ATOM 1583 C CA . ALA A 1 198 ? -32.450 3.269 48.877 1.00 98.38 198 ALA A CA 1
ATOM 1584 C C . ALA A 1 198 ? -33.717 2.403 48.950 1.00 98.38 198 ALA A C 1
ATOM 1586 O O . ALA A 1 198 ? -34.550 2.631 49.817 1.00 98.38 198 ALA A O 1
ATOM 1587 N N . GLN A 1 199 ? -33.798 1.331 48.153 1.00 98.44 199 GLN A N 1
ATOM 1588 C CA . GLN A 1 199 ? -34.921 0.385 48.193 1.00 98.44 199 GLN A CA 1
ATOM 1589 C C . GLN A 1 199 ? -35.088 -0.295 49.560 1.00 98.44 199 GLN A C 1
ATOM 1591 O O . GLN A 1 199 ? -36.211 -0.501 50.018 1.00 98.44 199 GLN A O 1
ATOM 1596 N N . ASP A 1 200 ? -33.985 -0.664 50.210 1.00 98.19 200 ASP A N 1
ATOM 1597 C CA . ASP A 1 200 ? -34.018 -1.269 51.543 1.00 98.19 200 ASP A CA 1
ATOM 1598 C C . ASP A 1 200 ? -34.493 -0.254 52.599 1.00 98.19 200 ASP A C 1
ATOM 1600 O O . ASP A 1 200 ? -35.294 -0.599 53.468 1.00 98.19 200 ASP A O 1
ATOM 1604 N N . SER A 1 201 ? -34.064 1.009 52.484 1.00 98.06 201 SER A N 1
ATOM 1605 C CA . SER A 1 201 ? -34.554 2.109 53.326 1.00 98.06 201 SER A CA 1
ATOM 1606 C C . SER A 1 201 ? -36.052 2.351 53.126 1.00 98.06 201 SER A C 1
ATOM 1608 O O . SER A 1 201 ? -36.782 2.437 54.110 1.00 98.06 201 SER A O 1
ATOM 1610 N N . ASP A 1 202 ? -36.528 2.383 51.878 1.00 98.50 202 ASP A N 1
ATOM 1611 C CA . ASP A 1 202 ? -37.948 2.573 51.554 1.00 98.50 202 ASP A CA 1
ATOM 1612 C C . ASP A 1 202 ? -38.815 1.455 52.152 1.00 98.50 202 ASP A C 1
ATOM 1614 O O . ASP A 1 202 ? -39.846 1.723 52.768 1.00 98.50 202 ASP A O 1
ATOM 1618 N N . LYS A 1 203 ? -38.372 0.193 52.055 1.00 98.19 203 LYS A N 1
ATOM 1619 C CA . LYS A 1 203 ? -39.057 -0.951 52.688 1.00 98.19 203 LYS A CA 1
ATOM 1620 C C . LYS A 1 203 ? -39.092 -0.841 54.213 1.00 98.19 203 LYS A C 1
ATOM 1622 O O . LYS A 1 203 ? -40.109 -1.167 54.828 1.00 98.19 203 LYS A O 1
ATOM 1627 N N . ALA A 1 204 ? -37.993 -0.405 54.829 1.00 97.94 204 ALA A N 1
ATOM 1628 C CA . ALA A 1 204 ? -37.925 -0.222 56.275 1.00 97.94 204 ALA A CA 1
ATOM 1629 C C . ALA A 1 204 ? -38.887 0.882 56.739 1.00 97.94 204 ALA A C 1
ATOM 1631 O O . ALA A 1 204 ? -39.617 0.689 57.710 1.00 97.94 204 ALA A O 1
ATOM 1632 N N . ILE A 1 205 ? -38.939 2.002 56.010 1.00 98.12 205 ILE A N 1
ATOM 1633 C CA . ILE A 1 205 ? -39.894 3.088 56.258 1.00 98.12 205 ILE A CA 1
ATOM 1634 C C . ILE A 1 205 ? -41.328 2.569 56.135 1.00 98.12 205 ILE A C 1
ATOM 1636 O O . ILE A 1 205 ? -42.124 2.789 57.043 1.00 98.12 205 ILE A O 1
ATOM 1640 N N . GLN A 1 206 ? -41.642 1.826 55.071 1.00 98.00 206 GLN A N 1
ATOM 1641 C CA . GLN A 1 206 ? -42.971 1.249 54.861 1.00 98.00 206 GLN A CA 1
ATOM 1642 C C . GLN A 1 206 ? -43.393 0.342 56.030 1.00 98.00 206 GLN A C 1
ATOM 1644 O O . GLN A 1 206 ? -44.490 0.486 56.564 1.00 98.00 206 GLN A O 1
ATOM 1649 N N . THR A 1 207 ? -42.486 -0.520 56.499 1.00 98.00 207 THR A N 1
ATOM 1650 C CA . THR A 1 207 ? -42.725 -1.401 57.656 1.00 98.00 207 THR A CA 1
ATOM 1651 C C . THR A 1 207 ? -43.005 -0.604 58.934 1.00 98.00 207 THR A C 1
ATOM 1653 O O . THR A 1 207 ? -43.896 -0.949 59.710 1.00 98.00 207 THR A O 1
ATOM 1656 N N . LEU A 1 208 ? -42.248 0.474 59.173 1.00 97.69 208 LEU A N 1
ATOM 1657 C CA . LEU A 1 208 ? -42.447 1.335 60.341 1.00 97.69 208 LEU A CA 1
ATOM 1658 C C . LEU A 1 208 ? -43.795 2.062 60.289 1.00 97.69 208 LEU A C 1
ATOM 1660 O O . LEU A 1 208 ? -44.469 2.147 61.314 1.00 97.69 208 LEU A O 1
ATOM 1664 N N . VAL A 1 209 ? -44.199 2.554 59.115 1.00 97.75 209 VAL A N 1
ATOM 1665 C CA . VAL A 1 209 ? -45.509 3.192 58.914 1.00 97.75 209 VAL A CA 1
ATOM 1666 C C . VAL A 1 209 ? -46.635 2.209 59.244 1.00 97.75 209 VAL A C 1
ATOM 1668 O O . VAL A 1 209 ? -47.499 2.524 60.060 1.00 97.75 209 VAL A O 1
ATOM 1671 N N . GLU A 1 210 ? -46.570 0.988 58.712 1.00 97.06 210 GLU A N 1
ATOM 1672 C CA . GLU A 1 210 ? -47.562 -0.064 58.976 1.00 97.06 210 GLU A CA 1
ATOM 1673 C C . GLU A 1 210 ? -47.638 -0.444 60.465 1.00 97.06 210 GLU A C 1
ATOM 1675 O O . GLU A 1 210 ? -48.729 -0.618 61.019 1.00 97.06 210 GLU A O 1
ATOM 1680 N N . ALA A 1 211 ? -46.491 -0.527 61.148 1.00 96.81 211 ALA A N 1
ATOM 1681 C CA . ALA A 1 211 ? -46.439 -0.799 62.583 1.00 96.81 211 ALA A CA 1
ATOM 1682 C C . ALA A 1 211 ? -47.080 0.330 63.411 1.00 96.81 211 ALA A C 1
ATOM 1684 O O . ALA A 1 211 ? -47.830 0.056 64.352 1.00 96.81 211 ALA A O 1
ATOM 1685 N N . VAL A 1 212 ? -46.825 1.593 63.050 1.00 97.00 212 VAL A N 1
ATOM 1686 C CA . VAL A 1 212 ? -47.429 2.763 63.708 1.00 97.00 212 VAL A CA 1
ATOM 1687 C C . VAL A 1 212 ? -48.943 2.788 63.506 1.00 97.00 212 VAL A C 1
ATOM 1689 O O . VAL A 1 212 ? -49.680 3.006 64.470 1.00 97.00 212 VAL A O 1
ATOM 1692 N N . ASP A 1 213 ? -49.427 2.528 62.292 1.00 95.88 213 ASP A N 1
ATOM 1693 C CA . ASP A 1 213 ? -50.864 2.495 62.004 1.00 95.88 213 ASP A CA 1
ATOM 1694 C C . ASP A 1 213 ? -51.572 1.341 62.729 1.00 95.88 213 ASP A C 1
ATOM 1696 O O . ASP A 1 213 ? -52.677 1.511 63.259 1.00 95.88 213 ASP A O 1
ATOM 1700 N N . THR A 1 214 ? -50.906 0.190 62.847 1.00 95.44 214 THR A N 1
ATOM 1701 C CA . THR A 1 214 ? -51.392 -0.947 63.642 1.00 95.44 214 THR A CA 1
ATOM 1702 C C . THR A 1 214 ? -51.492 -0.582 65.124 1.00 95.44 214 THR A C 1
ATOM 1704 O O . THR A 1 214 ? -52.541 -0.786 65.740 1.00 95.44 214 THR A O 1
ATOM 1707 N N . ALA A 1 215 ? -50.439 0.010 65.699 1.00 94.25 215 ALA A N 1
ATOM 1708 C CA . ALA A 1 215 ? -50.424 0.437 67.098 1.00 94.25 215 ALA A CA 1
ATOM 1709 C C . ALA A 1 215 ? -51.503 1.496 67.389 1.00 94.25 215 ALA A C 1
ATOM 1711 O O . ALA A 1 215 ? -52.191 1.423 68.409 1.00 94.25 215 ALA A O 1
ATOM 1712 N N . ARG A 1 216 ? -51.707 2.447 66.466 1.00 93.69 216 ARG A N 1
ATOM 1713 C CA . ARG A 1 216 ? -52.774 3.453 66.562 1.00 93.69 216 ARG A CA 1
ATOM 1714 C C . ARG A 1 216 ? -54.159 2.801 66.562 1.00 93.69 216 ARG A C 1
ATOM 1716 O O . ARG A 1 216 ? -54.980 3.127 67.415 1.00 93.69 216 ARG A O 1
ATOM 1723 N N . SER A 1 217 ? -54.399 1.852 65.658 1.00 92.25 217 SER A N 1
ATOM 1724 C CA . SER A 1 217 ? -55.679 1.135 65.554 1.00 92.25 217 SER A CA 1
ATOM 1725 C C . SER A 1 217 ? -55.997 0.317 66.814 1.00 92.25 217 SER A C 1
ATOM 1727 O O . SER A 1 217 ? -57.140 0.298 67.282 1.00 92.25 217 SER A O 1
ATOM 1729 N N . GLN A 1 218 ? -54.980 -0.320 67.403 1.00 90.62 218 GLN A N 1
ATOM 1730 C CA . GLN A 1 218 ? -55.107 -1.046 68.669 1.00 90.62 218 GLN A CA 1
ATOM 1731 C C . GLN A 1 218 ? -55.448 -0.105 69.831 1.00 90.62 218 GLN A C 1
ATOM 1733 O O . GLN A 1 218 ? -56.379 -0.393 70.580 1.00 90.62 218 GLN A O 1
ATOM 1738 N N . ALA A 1 219 ? -54.758 1.036 69.945 1.00 86.19 219 ALA A N 1
ATOM 1739 C CA . ALA A 1 219 ? -55.007 2.029 70.993 1.00 86.19 219 ALA A CA 1
ATOM 1740 C C . ALA A 1 219 ? -56.416 2.650 70.914 1.00 86.19 219 ALA A C 1
ATOM 1742 O O . ALA A 1 219 ? -57.062 2.865 71.940 1.00 86.19 219 ALA A O 1
ATOM 1743 N N . SER A 1 220 ? -56.930 2.908 69.707 1.00 83.00 220 SER A N 1
ATOM 1744 C CA . SER A 1 220 ? -58.309 3.383 69.521 1.00 83.00 220 SER A CA 1
ATOM 1745 C C . SER A 1 220 ? -59.358 2.333 69.916 1.00 83.00 220 SER A C 1
ATOM 1747 O O . SER A 1 220 ? -60.418 2.687 70.432 1.00 83.00 220 SER A O 1
ATOM 1749 N N . SER A 1 221 ? -59.060 1.044 69.731 1.00 75.88 221 SER A N 1
ATOM 1750 C CA . SER A 1 221 ? -59.970 -0.049 70.102 1.00 75.88 221 SER A CA 1
ATOM 1751 C C . SER A 1 221 ? -60.046 -0.262 71.617 1.00 75.88 221 SER A C 1
ATOM 1753 O O . SER A 1 221 ? -61.131 -0.484 72.147 1.00 75.88 221 SER A O 1
ATOM 1755 N N . THR A 1 222 ? -58.931 -0.148 72.344 1.00 72.75 222 THR A N 1
ATOM 1756 C CA . THR A 1 222 ? -58.907 -0.290 73.814 1.00 72.75 222 THR A CA 1
ATOM 1757 C C . THR A 1 222 ? -59.558 0.877 74.554 1.00 72.75 222 THR A C 1
ATOM 1759 O O . THR A 1 222 ? -60.112 0.671 75.629 1.00 72.75 222 THR A O 1
ATOM 1762 N N . CYS A 1 223 ? -59.559 2.082 73.980 1.00 60.59 223 CYS A N 1
ATOM 1763 C CA . CYS A 1 223 ? -60.217 3.252 74.573 1.00 60.59 223 CYS A CA 1
ATOM 1764 C C . CYS A 1 223 ? -61.758 3.214 74.463 1.00 60.59 223 CYS A C 1
ATOM 1766 O O . CYS A 1 223 ? -62.437 3.983 75.126 1.00 60.59 223 CYS A O 1
ATOM 1768 N N . SER A 1 224 ? -62.325 2.317 73.645 1.00 57.66 224 SER A N 1
ATOM 1769 C CA . SER A 1 224 ? -63.781 2.199 73.437 1.00 57.66 224 SER A CA 1
ATOM 1770 C C . SER A 1 224 ? -64.490 1.299 74.469 1.00 57.66 224 SER A C 1
ATOM 1772 O O . SER A 1 224 ? -65.701 1.113 74.386 1.00 57.66 224 SER A O 1
ATOM 1774 N N . TYR A 1 225 ? -63.743 0.714 75.416 1.00 51.66 225 TYR A N 1
ATOM 1775 C CA . TYR A 1 225 ? -64.235 -0.227 76.437 1.00 51.66 225 TYR A CA 1
ATOM 1776 C C . TYR A 1 225 ? -64.122 0.296 77.884 1.00 51.66 225 TYR A C 1
ATOM 1778 O O . TYR A 1 225 ? -64.358 -0.467 78.823 1.00 51.66 225 TYR A O 1
ATOM 1786 N N . PHE A 1 226 ? -63.782 1.574 78.061 1.00 46.59 226 PHE A N 1
ATOM 1787 C CA . PHE A 1 226 ? -63.834 2.302 79.334 1.00 46.59 226 PHE A CA 1
ATOM 1788 C C . PHE A 1 226 ? -64.842 3.446 79.228 1.00 46.59 226 PHE A C 1
ATOM 1790 O O . PHE A 1 226 ? -65.521 3.707 80.245 1.00 46.59 226 PHE A O 1
#

Solvent-accessible surface area (backbone atoms only — not comparable to full-atom values): 13204 Å² total; per-residue (Å²): 137,84,83,82,92,77,58,68,68,63,52,53,41,53,52,44,48,50,53,36,25,44,54,51,25,50,46,32,26,75,65,68,72,46,89,52,60,36,89,74,60,57,64,66,57,55,91,88,38,75,45,38,79,49,58,40,84,94,52,48,74,68,52,74,46,48,70,93,74,53,54,64,66,52,34,54,51,51,48,50,29,42,76,70,63,40,37,37,59,40,51,41,65,60,55,49,61,69,66,68,64,74,93,73,83,84,82,86,80,84,87,76,96,80,85,82,86,83,63,87,74,72,49,69,68,57,54,50,53,50,54,51,53,49,49,52,51,52,49,51,54,48,51,55,49,49,58,49,48,55,53,52,51,52,51,51,52,52,53,49,51,54,50,51,52,52,50,53,51,52,54,52,53,51,52,51,52,52,52,51,50,54,52,48,52,52,51,52,54,52,50,53,53,53,52,51,52,50,54,54,48,53,52,52,52,52,53,50,51,52,51,51,53,50,53,51,55,51,56,60,58,63,64,74,78,116

Radius of gyration: 45.38 Å; Cα contacts (8 Å, |Δi|>4): 105; chains: 1; bounding box: 96×43×142 Å

pLDDT: mean 85.92, std 17.68, range [35.47, 98.69]

Secondary structure (DSSP, 8-state):
------SHHHHHHHHHHHHHHHHHHHHHHHHH-----GGG--SS--TTSSEEEEE-GGGGGGGSS-TTT--HHHHHHHHHHHHTTSEEEEEHHHHHHHH-------------------S----HHHHHHHHHHHHHHHHHHHHHHHHHHHHHHHHHHHHHHHHHHHHHHHHHHHHHHHHHHHHHHHHHHHHHHHHHHHHHHHHHHHHHHHHHHHHHHHHHHHGGG-